Protein AF-A0A0B7AX70-F1 (afdb_monomer_lite)

Secondary structure (DSSP, 8-state):
-----------HHHHHHHHHHHHHH--S-GGG--PPPSSPEE-TTS-EE------SSSPPGGGS-------------HHHHHHHH----S-HHHHHHHHHHHHHHHHHH-GGGS-THHHHHHHHHHHHHHTT-TTT--SPPPP-TTHHHHHHHPPPPHHHHHHHHHHHHHHHHTTS---HHHHHHHHHHHHHHHHHHHHHHBPP---SSGGGSSS-SS--HHHHHHHHHTTT-HHHHHHHHHHHTTSTTHHHH-HHHHTTBSS-HHHHTTT--HHHHHHHHHHHHHHHHH-HHHHHHHHHHHHHHHHHHH--

Radius of gyration: 25.01 Å; chains: 1; bounding box: 67×53×72 Å

InterPro domains:
  IPR055392 BROMI, C-terminal Rab TBC-like domain [PF23440] (4-299)

Organism: NCBI:txid1028688

Structure (mmCIF, N/CA/C/O backbone):
data_AF-A0A0B7AX70-F1
#
_entry.id   AF-A0A0B7AX70-F1
#
loop_
_atom_site.group_PDB
_atom_site.id
_atom_site.type_symbol
_atom_site.label_atom_id
_atom_site.label_alt_id
_atom_site.label_comp_id
_atom_site.label_asym_id
_atom_site.label_entity_id
_atom_site.label_seq_id
_atom_site.pdbx_PDB_ins_code
_atom_site.Cartn_x
_atom_site.Cartn_y
_atom_site.Cartn_z
_atom_site.occupancy
_atom_site.B_iso_or_equiv
_atom_site.auth_seq_id
_atom_site.auth_comp_id
_atom_site.auth_asym_id
_atom_site.auth_atom_id
_atom_site.pdbx_PDB_model_num
ATOM 1 N N . LYS A 1 1 ? 34.504 7.627 -45.783 1.00 35.00 1 LYS A N 1
ATOM 2 C CA . LYS A 1 1 ? 35.368 6.546 -45.253 1.00 35.00 1 LYS A CA 1
ATOM 3 C C . LYS A 1 1 ? 35.178 6.568 -43.743 1.00 35.00 1 LYS A C 1
ATOM 5 O O . LYS A 1 1 ? 35.531 7.575 -43.155 1.00 35.00 1 LYS A O 1
ATOM 10 N N . ILE A 1 2 ? 34.562 5.502 -43.222 1.00 38.44 2 ILE A N 1
ATOM 11 C CA . ILE A 1 2 ? 34.231 5.209 -41.816 1.00 38.44 2 ILE A CA 1
ATOM 12 C C . ILE A 1 2 ? 33.268 6.219 -41.168 1.00 38.44 2 ILE A C 1
ATOM 14 O O . ILE A 1 2 ? 33.676 7.153 -40.491 1.00 38.44 2 ILE A O 1
ATOM 18 N N . GLU A 1 3 ? 31.970 6.001 -41.396 1.00 42.81 3 GLU A N 1
ATOM 19 C CA . GLU A 1 3 ? 30.956 6.300 -40.382 1.00 42.81 3 GLU A CA 1
ATOM 20 C C . GLU A 1 3 ? 31.252 5.360 -39.206 1.00 42.81 3 GLU A C 1
ATOM 22 O O . GLU A 1 3 ? 31.145 4.141 -39.350 1.00 42.81 3 GLU A O 1
ATOM 27 N N . GLU A 1 4 ? 31.722 5.898 -38.081 1.00 47.47 4 GLU A N 1
ATOM 28 C CA . GLU A 1 4 ? 31.824 5.143 -36.834 1.00 47.47 4 GLU A CA 1
ATOM 29 C C . GLU A 1 4 ? 30.403 4.804 -36.377 1.00 47.47 4 GLU A C 1
ATOM 31 O O . GLU A 1 4 ? 29.751 5.561 -35.662 1.00 47.47 4 GLU A O 1
ATOM 36 N N . SER A 1 5 ? 29.889 3.659 -36.828 1.00 51.16 5 SER A N 1
ATOM 37 C CA . SER A 1 5 ? 28.811 2.988 -36.119 1.00 51.16 5 SER A CA 1
ATOM 38 C C . SER A 1 5 ? 29.339 2.704 -34.718 1.00 51.16 5 SER A C 1
ATOM 40 O O . SER A 1 5 ? 30.304 1.948 -34.589 1.00 51.16 5 SER A O 1
ATOM 42 N N . GLU A 1 6 ? 28.760 3.313 -33.685 1.00 56.09 6 GLU A N 1
ATOM 43 C CA . GLU A 1 6 ? 29.070 2.978 -32.296 1.00 56.09 6 GLU A CA 1
ATOM 44 C C . GLU A 1 6 ? 28.848 1.470 -32.097 1.00 56.09 6 GLU A C 1
ATOM 46 O O . GLU A 1 6 ? 27.726 0.984 -31.949 1.00 56.09 6 GLU A O 1
ATOM 51 N N . THR A 1 7 ? 29.926 0.690 -32.169 1.00 60.84 7 THR A N 1
ATOM 52 C CA . THR A 1 7 ? 29.896 -0.748 -31.924 1.00 60.84 7 THR A CA 1
ATOM 53 C C . THR A 1 7 ? 29.807 -0.960 -30.424 1.00 60.84 7 THR A C 1
ATOM 55 O O . THR A 1 7 ? 30.809 -0.899 -29.712 1.00 60.84 7 THR A O 1
ATOM 58 N N . PHE A 1 8 ? 28.593 -1.194 -29.934 1.00 68.38 8 PHE A N 1
ATOM 59 C CA . PHE A 1 8 ? 28.360 -1.551 -28.541 1.00 68.38 8 PHE A CA 1
ATOM 60 C C . PHE A 1 8 ? 28.640 -3.039 -28.324 1.00 68.38 8 PHE A C 1
ATOM 62 O O . PHE A 1 8 ? 27.958 -3.905 -28.873 1.00 68.38 8 PHE A O 1
ATOM 69 N N . ILE A 1 9 ? 29.629 -3.345 -27.485 1.00 76.69 9 ILE A N 1
ATOM 70 C CA . ILE A 1 9 ? 29.848 -4.705 -26.988 1.00 76.69 9 ILE A CA 1
ATOM 71 C C . ILE A 1 9 ? 28.806 -4.973 -25.898 1.00 76.69 9 ILE A C 1
ATOM 73 O O . ILE A 1 9 ? 28.758 -4.262 -24.897 1.00 76.69 9 ILE A O 1
ATOM 77 N N . THR A 1 10 ? 27.976 -6.001 -26.089 1.00 80.62 10 THR A N 1
ATOM 78 C CA . THR A 1 10 ? 27.048 -6.480 -25.056 1.00 80.62 10 THR A CA 1
ATOM 79 C C . THR A 1 10 ? 27.654 -7.695 -24.369 1.00 80.62 10 THR A C 1
ATOM 81 O O . THR A 1 10 ? 27.684 -8.785 -24.934 1.00 80.62 10 THR A O 1
ATOM 84 N N . ASP A 1 11 ? 28.144 -7.503 -23.150 1.00 86.44 11 ASP A N 1
ATOM 85 C CA . ASP A 1 11 ? 28.669 -8.565 -22.293 1.00 86.44 11 ASP A CA 1
ATOM 86 C C . ASP A 1 11 ? 27.665 -8.965 -21.194 1.00 86.44 11 ASP A C 1
ATOM 88 O O . ASP A 1 11 ? 26.577 -8.396 -21.054 1.00 86.44 11 ASP A O 1
ATOM 92 N N . MET A 1 12 ? 28.038 -9.950 -20.373 1.00 86.69 12 MET A N 1
ATOM 93 C CA . MET A 1 12 ? 27.202 -10.416 -19.261 1.00 86.69 12 MET A CA 1
ATOM 94 C C . MET A 1 12 ? 26.910 -9.309 -18.233 1.00 86.69 12 MET A C 1
ATOM 96 O O . MET A 1 12 ? 25.824 -9.266 -17.656 1.00 86.69 12 MET A O 1
ATOM 100 N N . LEU A 1 13 ? 27.845 -8.374 -18.022 1.00 89.50 13 LEU A N 1
ATOM 101 C CA . LEU A 1 13 ? 27.639 -7.237 -17.120 1.00 89.50 13 LEU A CA 1
ATOM 102 C C . LEU A 1 13 ? 26.596 -6.263 -17.673 1.00 89.50 13 LEU A C 1
ATOM 104 O O . LEU A 1 13 ? 25.789 -5.729 -16.912 1.00 89.50 13 LEU A O 1
ATOM 108 N N . SER A 1 14 ? 26.570 -6.065 -18.988 1.00 88.75 14 SER A N 1
ATOM 109 C CA . SER A 1 14 ? 25.576 -5.252 -19.686 1.00 88.75 14 SER A CA 1
ATOM 110 C C . SER A 1 14 ? 24.179 -5.859 -19.551 1.00 88.75 14 SER A C 1
ATOM 112 O O . SER A 1 14 ? 23.222 -5.137 -19.255 1.00 88.75 14 SER A O 1
ATOM 114 N N . VAL A 1 15 ? 24.069 -7.187 -19.675 1.00 90.00 15 VAL A N 1
ATOM 115 C CA . VAL A 1 15 ? 22.819 -7.940 -19.468 1.00 90.00 15 VAL A CA 1
ATOM 116 C C . VAL A 1 15 ? 22.329 -7.812 -18.021 1.00 90.00 15 VAL A C 1
ATOM 118 O O . VAL A 1 15 ? 21.179 -7.433 -17.786 1.00 90.00 15 VAL A O 1
ATOM 121 N N . GLU A 1 16 ? 23.198 -8.045 -17.037 1.00 91.38 16 GLU A N 1
ATOM 122 C CA . GLU A 1 16 ? 22.842 -7.935 -15.616 1.00 91.38 16 GLU A CA 1
ATOM 123 C C . GLU A 1 16 ? 22.489 -6.500 -15.208 1.00 91.38 16 GLU A C 1
ATOM 125 O O . GLU A 1 16 ? 21.500 -6.271 -14.504 1.00 91.38 16 GLU A O 1
ATOM 130 N N . ARG A 1 17 ? 23.239 -5.505 -15.695 1.00 91.19 17 ARG A N 1
ATOM 131 C CA . ARG A 1 17 ? 22.929 -4.086 -15.484 1.00 91.19 17 ARG A CA 1
ATOM 132 C C . ARG A 1 17 ? 21.551 -3.747 -16.042 1.00 91.19 17 ARG A C 1
ATOM 134 O O . ARG A 1 17 ? 20.762 -3.112 -15.342 1.00 91.19 17 ARG A O 1
ATOM 141 N N . ASN A 1 18 ? 21.250 -4.177 -17.267 1.00 91.56 18 ASN A N 1
ATOM 142 C CA . ASN A 1 18 ? 19.936 -3.978 -17.872 1.00 91.56 18 ASN A CA 1
ATOM 143 C C . ASN A 1 18 ? 18.834 -4.610 -17.011 1.00 91.56 18 ASN A C 1
ATOM 145 O O . ASN A 1 18 ? 17.862 -3.940 -16.670 1.00 91.56 18 ASN A O 1
ATOM 149 N N . TYR A 1 19 ? 19.023 -5.855 -16.567 1.00 92.00 19 TYR A N 1
ATOM 150 C CA . TYR A 1 19 ? 18.078 -6.538 -15.685 1.00 92.00 19 TYR A CA 1
ATOM 151 C C . TYR A 1 19 ? 17.810 -5.777 -14.388 1.00 92.00 19 TYR A C 1
ATOM 153 O O . TYR A 1 19 ? 16.650 -5.560 -14.032 1.00 92.00 19 TYR A O 1
ATOM 161 N N . ILE A 1 20 ? 18.853 -5.318 -13.696 1.00 91.62 20 ILE A N 1
ATOM 162 C CA . ILE A 1 20 ? 18.709 -4.566 -12.445 1.00 91.62 20 ILE A CA 1
ATOM 163 C C . ILE A 1 20 ? 17.984 -3.237 -12.686 1.00 91.62 20 ILE A C 1
ATOM 165 O O . ILE A 1 20 ? 17.051 -2.910 -11.948 1.00 91.62 20 ILE A O 1
ATOM 169 N N . LEU A 1 21 ? 18.369 -2.478 -13.716 1.00 91.12 21 LEU A N 1
ATOM 170 C CA . LEU A 1 21 ? 17.756 -1.182 -14.023 1.00 91.12 21 LEU A CA 1
ATOM 171 C C . LEU A 1 21 ? 16.279 -1.328 -14.409 1.00 91.12 21 LEU A C 1
ATOM 173 O O . LEU A 1 21 ? 15.428 -0.616 -13.876 1.00 91.12 21 LEU A O 1
ATOM 177 N N . VAL A 1 22 ? 15.949 -2.305 -15.255 1.00 90.56 22 VAL A N 1
ATOM 178 C CA . VAL A 1 22 ? 14.560 -2.607 -15.621 1.00 90.56 22 VAL A CA 1
ATOM 179 C C . VAL A 1 22 ? 13.761 -3.045 -14.389 1.00 90.56 22 VAL A C 1
ATOM 181 O O . VAL A 1 22 ? 12.691 -2.499 -14.112 1.00 90.56 22 VAL A O 1
ATOM 184 N N . LYS A 1 23 ? 14.292 -3.984 -13.597 1.00 89.06 23 LYS A N 1
ATOM 185 C CA . LYS A 1 23 ? 13.612 -4.533 -12.414 1.00 89.06 23 LYS A CA 1
ATOM 186 C C . LYS A 1 23 ? 13.332 -3.480 -11.344 1.00 89.06 23 LYS A C 1
ATOM 188 O O . LYS A 1 23 ? 12.274 -3.527 -10.713 1.00 89.06 23 LYS A O 1
ATOM 193 N N . THR A 1 24 ? 14.275 -2.567 -11.121 1.00 87.69 24 THR A N 1
ATOM 194 C CA . THR A 1 24 ? 14.146 -1.485 -10.133 1.00 87.69 24 THR A CA 1
ATOM 195 C C . THR A 1 24 ? 13.221 -0.372 -10.612 1.00 87.69 24 THR A C 1
ATOM 197 O O . THR A 1 24 ? 12.535 0.241 -9.795 1.00 87.69 24 THR A O 1
ATOM 200 N N . PHE A 1 25 ? 13.150 -0.129 -11.923 1.00 86.88 25 PHE A N 1
ATOM 201 C CA . PHE A 1 25 ? 12.278 0.900 -12.470 1.00 86.88 25 PHE A CA 1
ATOM 202 C C . PHE A 1 25 ? 10.815 0.464 -12.596 1.00 86.88 25 PHE A C 1
ATOM 204 O O . PHE A 1 25 ? 9.923 1.262 -12.282 1.00 86.88 25 PHE A O 1
ATOM 211 N N . LEU A 1 26 ? 10.562 -0.759 -13.075 1.00 87.50 26 LEU A N 1
ATOM 212 C CA . LEU A 1 26 ? 9.211 -1.260 -13.322 1.00 87.50 26 LEU A CA 1
ATOM 213 C C . LEU A 1 26 ? 8.372 -1.309 -12.038 1.00 87.50 26 LEU A C 1
ATOM 215 O O . LEU A 1 26 ? 8.834 -1.702 -10.966 1.00 87.50 26 LEU A O 1
ATOM 219 N N . VAL A 1 27 ? 7.101 -0.940 -12.178 1.00 87.00 27 VAL A N 1
ATOM 220 C CA . VAL A 1 27 ? 6.069 -1.048 -11.135 1.00 87.00 27 VAL A CA 1
ATOM 221 C C . VAL A 1 27 ? 5.206 -2.286 -11.374 1.00 87.00 27 VAL A C 1
ATOM 223 O O . VAL A 1 27 ? 5.157 -2.780 -12.492 1.00 87.00 27 VAL A O 1
ATOM 226 N N . GLY A 1 28 ? 4.526 -2.777 -10.334 1.00 84.38 28 GLY A N 1
ATOM 227 C CA . GLY A 1 28 ? 3.577 -3.899 -10.430 1.00 84.38 28 GLY A CA 1
ATOM 228 C C . GLY A 1 28 ? 4.038 -5.194 -9.769 1.00 84.38 28 GLY A C 1
ATOM 229 O O . GLY A 1 28 ? 5.123 -5.258 -9.199 1.00 84.38 28 GLY A O 1
ATOM 230 N N . GLY A 1 29 ? 3.208 -6.226 -9.775 1.00 81.38 29 GLY A N 1
ATOM 231 C CA . GLY A 1 29 ? 3.553 -7.559 -9.273 1.00 81.38 29 GLY A CA 1
ATOM 232 C C . GLY A 1 29 ? 4.436 -8.378 -10.232 1.00 81.38 29 GLY A C 1
ATOM 233 O O . GLY A 1 29 ? 4.718 -7.939 -11.345 1.00 81.38 29 GLY A O 1
ATOM 234 N N . PRO A 1 30 ? 4.850 -9.600 -9.843 1.00 79.94 30 PRO A N 1
ATOM 235 C CA . PRO A 1 30 ? 5.598 -10.519 -10.712 1.00 79.94 30 PRO A CA 1
ATOM 236 C C . PRO A 1 30 ? 4.896 -10.838 -12.040 1.00 79.94 30 PRO A C 1
ATOM 238 O O . PRO A 1 30 ? 5.558 -11.046 -13.046 1.00 79.94 30 PRO A O 1
ATOM 241 N N . THR A 1 31 ? 3.562 -10.844 -12.051 1.00 80.62 31 THR A N 1
ATOM 242 C CA . THR A 1 31 ? 2.731 -11.080 -13.245 1.00 80.62 31 THR A CA 1
ATOM 243 C C . THR A 1 31 ? 2.420 -9.808 -14.040 1.00 80.62 31 THR A C 1
ATOM 245 O O . THR A 1 31 ? 1.775 -9.876 -15.082 1.00 80.62 31 THR A O 1
ATOM 248 N N . GLU A 1 32 ? 2.855 -8.644 -13.557 1.00 83.50 32 GLU A N 1
ATOM 249 C CA . GLU A 1 32 ? 2.590 -7.325 -14.149 1.00 83.50 32 GLU A CA 1
ATOM 250 C C . GLU A 1 32 ? 3.876 -6.667 -14.664 1.00 83.50 32 GLU A C 1
ATOM 252 O O . GLU A 1 32 ? 3.891 -5.481 -14.980 1.00 83.50 32 GLU A O 1
ATOM 257 N N . ARG A 1 33 ? 4.978 -7.419 -14.738 1.00 85.19 33 ARG A N 1
ATOM 258 C CA . ARG A 1 33 ? 6.273 -6.947 -15.231 1.00 85.19 33 ARG A CA 1
ATOM 259 C C . ARG A 1 33 ? 6.816 -7.934 -16.249 1.00 85.19 33 ARG A C 1
ATOM 261 O O . ARG A 1 33 ? 6.711 -9.140 -16.054 1.00 85.19 33 ARG A O 1
ATOM 268 N N . ILE A 1 34 ? 7.452 -7.416 -17.293 1.00 88.38 34 ILE A N 1
ATOM 269 C CA . ILE A 1 34 ? 8.248 -8.218 -18.221 1.00 88.38 34 ILE A CA 1
ATOM 270 C C . ILE A 1 34 ? 9.703 -7.859 -17.939 1.00 88.38 34 ILE A C 1
ATOM 272 O O . ILE A 1 34 ? 10.141 -6.747 -18.228 1.00 88.38 34 ILE A O 1
ATOM 276 N N . LEU A 1 35 ? 10.425 -8.767 -17.285 1.00 89.62 35 LEU A N 1
ATOM 277 C CA . LEU A 1 35 ? 11.844 -8.578 -16.999 1.00 89.62 35 LEU A CA 1
ATOM 278 C C . LEU A 1 35 ? 12.679 -9.092 -18.179 1.00 89.62 35 LEU A C 1
ATOM 280 O O . LEU A 1 35 ? 12.300 -10.101 -18.774 1.00 89.62 35 LEU A O 1
ATOM 284 N N . PRO A 1 36 ? 13.802 -8.434 -18.515 1.00 90.38 36 PRO A N 1
ATOM 285 C CA . PRO A 1 36 ? 14.718 -8.944 -19.524 1.00 90.38 36 PRO A CA 1
ATOM 286 C C . PRO A 1 36 ? 15.295 -10.291 -19.094 1.00 90.38 36 PRO A C 1
ATOM 288 O O . PRO A 1 36 ? 15.416 -10.582 -17.898 1.00 90.38 36 PRO A O 1
ATOM 291 N N . SER A 1 37 ? 15.703 -11.089 -20.077 1.00 88.25 37 SER A N 1
ATOM 292 C CA . SER A 1 37 ? 16.507 -12.275 -19.814 1.00 88.25 37 SER A CA 1
ATOM 293 C C . SER A 1 37 ? 17.830 -11.889 -19.149 1.00 88.25 37 SER A C 1
ATOM 295 O O . SER A 1 37 ? 18.386 -10.814 -19.388 1.00 88.25 37 SER A O 1
ATOM 297 N N . ARG A 1 38 ? 18.332 -12.783 -18.297 1.00 89.50 38 ARG A N 1
ATOM 298 C CA . ARG A 1 38 ? 19.656 -12.677 -17.662 1.00 89.50 38 ARG A CA 1
ATOM 299 C C . ARG A 1 38 ? 20.737 -13.403 -18.464 1.00 89.50 38 ARG A C 1
ATOM 301 O O . ARG A 1 38 ? 21.854 -13.587 -17.993 1.00 89.50 38 ARG A O 1
ATOM 308 N N . SER A 1 39 ? 20.398 -13.865 -19.660 1.00 85.38 39 SER A N 1
ATOM 309 C CA . SER A 1 39 ? 21.298 -14.570 -20.564 1.00 85.38 39 SER A CA 1
ATOM 310 C C . SER A 1 39 ? 21.049 -14.097 -21.990 1.00 85.38 39 SER A C 1
ATOM 312 O O . SER A 1 39 ? 19.969 -13.599 -22.310 1.00 85.38 39 SER A O 1
ATOM 314 N N . LEU A 1 40 ? 22.066 -14.226 -22.836 1.00 82.94 40 LEU A N 1
ATOM 315 C CA . LEU A 1 40 ? 21.937 -13.952 -24.260 1.00 82.94 40 LEU A CA 1
ATOM 316 C C . LEU A 1 40 ? 21.076 -15.054 -24.886 1.00 82.94 40 LEU A C 1
ATOM 318 O O . LEU A 1 40 ? 21.383 -16.234 -24.740 1.00 82.94 40 LEU A O 1
ATOM 322 N N . GLU A 1 41 ? 19.965 -14.665 -25.506 1.00 80.50 41 GLU A N 1
ATOM 323 C CA . GLU A 1 41 ? 19.064 -15.598 -26.182 1.00 80.50 41 GLU A CA 1
ATOM 324 C C . GLU A 1 41 ? 19.555 -15.833 -27.609 1.00 80.50 41 GLU A C 1
ATOM 326 O O . GLU A 1 41 ? 19.927 -14.886 -28.300 1.00 80.50 41 GLU A O 1
ATOM 331 N N . GLU A 1 42 ? 19.537 -17.082 -28.059 1.00 81.25 42 GLU A N 1
ATOM 332 C CA . GLU A 1 42 ? 19.740 -17.426 -29.466 1.00 81.25 42 GLU A CA 1
ATOM 333 C C . GLU A 1 42 ? 18.388 -17.421 -30.185 1.00 81.25 42 GLU A C 1
ATOM 335 O O . GLU A 1 42 ? 17.366 -17.839 -29.634 1.00 81.25 42 GLU A O 1
ATOM 340 N N . ASP A 1 43 ? 18.363 -16.918 -31.413 1.00 77.38 43 ASP A N 1
ATOM 341 C CA . ASP A 1 43 ? 17.200 -17.041 -32.279 1.00 77.38 43 ASP A CA 1
ATOM 342 C C . ASP A 1 43 ? 17.126 -18.433 -32.934 1.00 77.38 43 ASP A C 1
ATOM 344 O O . ASP A 1 43 ? 18.032 -19.259 -32.830 1.00 77.38 43 ASP A O 1
ATOM 348 N N . ASN A 1 44 ? 16.037 -18.698 -33.663 1.00 77.12 44 ASN A N 1
ATOM 349 C CA . ASN A 1 44 ? 15.829 -19.976 -34.357 1.00 77.12 44 ASN A CA 1
ATOM 350 C C . ASN A 1 44 ? 16.892 -20.274 -35.439 1.00 77.12 44 ASN A C 1
ATOM 352 O O . ASN A 1 44 ? 16.869 -21.355 -36.026 1.00 77.12 44 ASN A O 1
ATOM 356 N N . THR A 1 45 ? 17.777 -19.320 -35.741 1.00 81.56 45 THR A N 1
ATOM 357 C CA . THR A 1 45 ? 18.882 -19.453 -36.698 1.00 81.56 45 THR A CA 1
ATOM 358 C C . THR A 1 45 ? 20.241 -19.645 -36.016 1.00 81.56 45 THR A C 1
ATOM 360 O O . THR A 1 45 ? 21.247 -19.768 -36.711 1.00 81.56 45 THR A O 1
ATOM 363 N N . GLY A 1 46 ? 20.277 -19.715 -34.678 1.00 76.25 46 GLY A N 1
ATOM 364 C CA . GLY A 1 46 ? 21.498 -19.850 -33.879 1.00 76.25 46 GLY A CA 1
ATOM 365 C C . GLY A 1 46 ? 22.276 -18.541 -33.709 1.00 76.25 46 GLY A C 1
ATOM 366 O O . GLY A 1 46 ? 23.409 -18.562 -33.232 1.00 76.25 46 GLY A O 1
ATOM 367 N N . ASN A 1 47 ? 21.700 -17.399 -34.099 1.00 79.25 47 ASN A N 1
ATOM 368 C CA . ASN A 1 47 ? 22.317 -16.092 -33.900 1.00 79.25 47 ASN 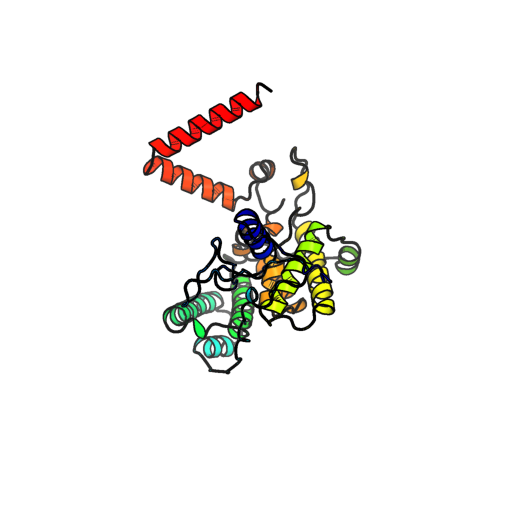A CA 1
ATOM 369 C C . ASN A 1 47 ? 21.915 -15.515 -32.544 1.00 79.25 47 ASN A C 1
ATOM 371 O O . ASN A 1 47 ? 20.756 -15.585 -32.135 1.00 79.25 47 ASN A O 1
ATOM 375 N N . VAL A 1 48 ? 22.868 -14.886 -31.855 1.00 77.12 48 VAL A N 1
ATOM 376 C CA . VAL A 1 48 ? 22.598 -14.218 -30.579 1.00 77.12 48 VAL A CA 1
ATOM 377 C C . VAL A 1 48 ? 21.728 -12.985 -30.813 1.00 77.12 48 VAL A C 1
ATOM 379 O O . VAL A 1 48 ? 22.139 -12.019 -31.458 1.00 77.12 48 VAL A O 1
ATOM 382 N N . LYS A 1 49 ? 20.534 -12.988 -30.226 1.00 79.31 49 LYS A N 1
ATOM 383 C CA . LYS A 1 49 ? 19.631 -11.847 -30.204 1.00 79.31 49 LYS A CA 1
ATOM 384 C C . LYS A 1 49 ? 20.145 -10.814 -29.205 1.00 79.31 49 LYS A C 1
ATOM 386 O O . LYS A 1 49 ? 20.147 -11.040 -27.994 1.00 79.31 49 LYS A O 1
ATOM 391 N N . SER A 1 50 ? 20.551 -9.649 -29.703 1.00 76.69 50 SER A N 1
ATOM 392 C CA . SER A 1 50 ? 20.957 -8.542 -28.836 1.00 76.69 50 SER A CA 1
ATOM 393 C C . SER A 1 50 ? 19.771 -8.058 -27.985 1.00 76.69 50 SER A C 1
ATOM 395 O O . SER A 1 50 ? 18.721 -7.722 -28.541 1.00 76.69 50 SER A O 1
ATOM 397 N N . PRO A 1 51 ? 19.902 -8.002 -26.647 1.00 81.19 51 PRO A N 1
ATOM 398 C CA . PRO A 1 51 ? 18.852 -7.467 -25.792 1.00 81.19 51 PRO A CA 1
ATOM 399 C C . PRO A 1 51 ? 18.717 -5.956 -25.996 1.00 81.19 51 PRO A C 1
ATOM 401 O O . PRO A 1 51 ? 19.714 -5.249 -26.151 1.00 81.19 51 PRO A O 1
ATOM 404 N N . ILE A 1 52 ? 17.493 -5.428 -25.916 1.00 86.50 52 ILE A N 1
ATOM 405 C CA . ILE A 1 52 ? 17.299 -3.976 -25.891 1.00 86.50 52 ILE A CA 1
ATOM 406 C C . ILE A 1 52 ? 17.728 -3.446 -24.527 1.00 86.50 52 ILE A C 1
ATOM 408 O O . ILE A 1 52 ? 17.065 -3.673 -23.512 1.00 86.50 52 ILE A O 1
ATOM 412 N N . LEU A 1 53 ? 18.852 -2.738 -24.492 1.00 87.81 53 LEU A N 1
ATOM 413 C CA . LEU A 1 53 ? 19.402 -2.194 -23.259 1.00 87.81 53 LEU A CA 1
ATOM 414 C C . LEU A 1 53 ? 18.654 -0.925 -22.834 1.00 87.81 53 LEU A C 1
ATOM 416 O O . LEU A 1 53 ? 18.377 -0.030 -23.632 1.00 87.81 53 LEU A O 1
ATOM 420 N N . PHE A 1 54 ? 18.357 -0.825 -21.542 1.00 87.50 54 PHE A N 1
ATOM 421 C CA . PHE A 1 54 ? 17.854 0.393 -20.928 1.00 87.50 54 PHE A CA 1
ATOM 422 C C . PHE A 1 54 ? 18.971 1.445 -20.842 1.00 87.50 54 PHE A C 1
ATOM 424 O O . PHE A 1 54 ? 19.881 1.334 -20.018 1.00 87.50 54 PHE A O 1
ATOM 431 N N . SER A 1 55 ? 18.889 2.474 -21.686 1.00 83.50 55 SER A N 1
ATOM 432 C CA . SER A 1 55 ? 19.859 3.577 -21.746 1.00 83.50 55 SER A CA 1
ATOM 433 C C . SER A 1 55 ? 19.302 4.906 -21.231 1.00 83.50 55 SER A C 1
ATOM 435 O O . SER A 1 55 ? 20.052 5.725 -20.701 1.00 83.50 55 SER A O 1
ATOM 437 N N . SER A 1 56 ? 17.992 5.129 -21.348 1.00 83.19 56 SER A N 1
ATOM 438 C CA . SER A 1 56 ? 17.335 6.368 -20.933 1.00 83.19 56 SER A CA 1
ATOM 439 C C . SER A 1 56 ? 15.852 6.157 -20.624 1.00 83.19 56 SER A C 1
ATOM 441 O O . SER A 1 56 ? 15.271 5.108 -20.900 1.00 83.19 56 SER A O 1
ATOM 443 N N . TYR A 1 57 ? 15.234 7.164 -20.005 1.00 78.19 57 TYR A N 1
ATOM 444 C CA . TYR A 1 57 ? 13.796 7.174 -19.754 1.00 78.19 57 TYR A CA 1
ATOM 445 C C . TYR A 1 57 ? 13.021 7.672 -20.985 1.00 78.19 57 TYR A C 1
ATOM 447 O O . TYR A 1 57 ? 13.450 8.650 -21.597 1.00 78.19 57 TYR A O 1
ATOM 455 N N . PRO A 1 58 ? 11.837 7.101 -21.291 1.00 82.31 58 PRO A N 1
ATOM 456 C CA . PRO A 1 58 ? 11.158 6.000 -20.598 1.00 82.31 58 PRO A CA 1
ATOM 457 C C . PRO A 1 58 ? 11.742 4.618 -20.936 1.00 82.31 58 PRO A C 1
ATOM 459 O O . PRO A 1 58 ? 12.369 4.430 -21.970 1.00 82.31 58 PRO A O 1
ATOM 462 N N . ILE A 1 59 ? 11.482 3.631 -20.071 1.00 84.94 59 ILE A N 1
ATOM 463 C CA . ILE A 1 59 ? 11.920 2.242 -20.281 1.00 84.94 59 ILE A CA 1
ATOM 464 C C . ILE A 1 59 ? 11.413 1.672 -21.623 1.00 84.94 59 ILE A C 1
ATOM 466 O O . ILE A 1 59 ? 10.270 1.975 -21.989 1.00 84.94 59 ILE A O 1
ATOM 470 N N . PRO A 1 60 ? 12.198 0.831 -22.333 1.00 87.75 60 PRO A N 1
ATOM 471 C CA . PRO A 1 60 ? 11.765 0.195 -23.572 1.00 87.75 60 PRO A CA 1
ATOM 472 C C . PRO A 1 60 ? 10.389 -0.463 -23.464 1.00 87.75 60 PRO A C 1
ATOM 474 O O . PRO A 1 60 ? 10.062 -1.101 -22.460 1.00 87.75 60 PRO A O 1
ATOM 477 N N . LYS A 1 61 ? 9.579 -0.311 -24.519 1.00 85.06 61 LYS A N 1
ATOM 478 C CA . LYS A 1 61 ? 8.188 -0.795 -24.564 1.00 85.06 61 LYS A CA 1
ATOM 479 C C . LYS A 1 61 ? 8.074 -2.311 -24.387 1.00 85.06 61 LYS A C 1
ATOM 481 O O . LYS A 1 61 ? 7.066 -2.777 -23.881 1.00 85.06 61 LYS A O 1
ATOM 486 N N . GLU A 1 62 ? 9.104 -3.062 -24.754 1.00 85.50 62 GLU A N 1
ATOM 487 C CA . GLU A 1 62 ? 9.165 -4.524 -24.620 1.00 85.50 62 GLU A CA 1
ATOM 488 C C . GLU A 1 62 ? 9.096 -4.990 -23.165 1.00 85.50 62 GLU A C 1
ATOM 490 O O . GLU A 1 62 ? 8.533 -6.040 -22.870 1.00 85.50 62 GLU A O 1
ATOM 495 N N . TYR A 1 63 ? 9.604 -4.171 -22.242 1.00 85.88 63 TYR A N 1
ATOM 496 C CA . TYR A 1 63 ? 9.540 -4.433 -20.806 1.00 85.88 63 TYR A CA 1
ATOM 497 C C . TYR A 1 63 ? 8.247 -3.909 -20.166 1.00 85.88 63 TYR A C 1
ATOM 499 O O . TYR A 1 63 ? 8.029 -4.083 -18.966 1.00 85.88 63 TYR A O 1
ATOM 507 N N . GLN A 1 64 ? 7.380 -3.254 -20.947 1.00 79.69 64 GLN A N 1
ATOM 508 C CA . GLN A 1 64 ? 6.100 -2.722 -20.490 1.00 79.69 64 GLN A CA 1
ATOM 509 C C . GLN A 1 64 ? 4.966 -3.668 -20.910 1.00 79.69 64 GLN A C 1
ATOM 511 O O . GLN A 1 64 ? 4.542 -3.647 -22.068 1.00 79.69 64 GLN A O 1
ATOM 516 N N . PRO A 1 65 ? 4.425 -4.491 -19.995 1.00 77.19 65 PRO A N 1
ATOM 517 C CA . PRO A 1 65 ? 3.306 -5.350 -20.338 1.00 77.19 65 PRO A CA 1
ATOM 518 C C . PRO A 1 65 ? 2.080 -4.523 -20.713 1.00 77.19 65 PRO A C 1
ATOM 520 O O . PRO A 1 65 ? 1.711 -3.555 -20.040 1.00 77.19 65 PRO A O 1
ATOM 523 N N . ASN A 1 66 ? 1.396 -4.958 -21.770 1.00 75.06 66 ASN A N 1
ATOM 524 C CA . ASN A 1 66 ? 0.087 -4.434 -22.120 1.00 75.06 66 ASN A CA 1
ATOM 525 C C . ASN A 1 66 ? -0.946 -4.931 -21.106 1.00 75.06 66 ASN A C 1
ATOM 527 O O . ASN A 1 66 ? -1.585 -5.965 -21.291 1.00 75.06 66 ASN A O 1
ATOM 531 N N . ILE A 1 67 ? -1.147 -4.164 -20.036 1.00 74.69 67 ILE A N 1
ATOM 532 C CA . ILE A 1 67 ? -2.250 -4.415 -19.113 1.00 74.69 67 ILE A CA 1
ATOM 533 C C . ILE A 1 67 ? -3.551 -4.085 -19.841 1.00 74.69 67 ILE A C 1
ATOM 535 O O . ILE A 1 67 ? -3.862 -2.921 -20.123 1.00 74.69 67 ILE A O 1
ATOM 539 N N . VAL A 1 68 ? -4.322 -5.115 -20.187 1.00 67.12 68 VAL A N 1
ATOM 540 C CA . VAL A 1 68 ? -5.653 -4.944 -20.773 1.00 67.12 68 VAL A CA 1
ATOM 541 C C . VAL A 1 68 ? -6.511 -4.172 -19.774 1.00 67.12 68 VAL A C 1
ATOM 543 O O . VAL A 1 68 ? -6.630 -4.550 -18.606 1.00 67.12 68 VAL A O 1
ATOM 546 N N . ARG A 1 69 ? -7.094 -3.053 -20.229 1.00 61.59 69 ARG A N 1
ATOM 547 C CA . ARG A 1 69 ? -8.022 -2.269 -19.408 1.00 61.59 69 ARG A CA 1
ATOM 548 C C . ARG A 1 69 ? -9.161 -3.204 -19.026 1.00 61.59 69 ARG A C 1
ATOM 550 O O . ARG A 1 69 ? -9.788 -3.785 -19.908 1.00 61.59 69 ARG A O 1
ATOM 557 N N . ARG A 1 70 ? -9.401 -3.373 -17.726 1.00 59.47 70 ARG A N 1
ATOM 558 C CA . ARG A 1 70 ? -10.445 -4.272 -17.223 1.00 59.47 70 ARG A CA 1
ATOM 559 C C . ARG A 1 70 ? -11.774 -3.850 -17.854 1.00 59.47 70 ARG A C 1
ATOM 561 O O . ARG A 1 70 ? -12.237 -2.738 -17.606 1.00 59.47 70 ARG A O 1
ATOM 568 N N . SER A 1 71 ? -12.336 -4.690 -18.725 1.00 50.53 71 SER A N 1
ATOM 569 C CA . SER A 1 71 ? -13.606 -4.371 -19.374 1.00 50.53 71 SER A CA 1
ATOM 570 C C . SER A 1 71 ? -14.694 -4.307 -18.303 1.00 50.53 71 SER A C 1
ATOM 572 O O . SER A 1 71 ? -14.829 -5.219 -17.488 1.00 50.53 71 SER A O 1
ATOM 574 N N . ALA A 1 72 ? -15.441 -3.207 -18.275 1.00 51.50 72 ALA A N 1
ATOM 575 C CA . ALA A 1 72 ? -16.574 -3.014 -17.380 1.00 51.50 72 ALA A CA 1
ATOM 576 C C . ALA A 1 72 ? -17.835 -3.652 -17.976 1.00 51.50 72 ALA A C 1
ATOM 578 O O . ALA A 1 72 ? -18.885 -3.011 -18.038 1.00 51.50 72 ALA A O 1
ATOM 579 N N . ILE A 1 73 ? -17.738 -4.893 -18.469 1.00 51.06 73 ILE A N 1
ATOM 580 C CA . ILE A 1 73 ? -18.945 -5.621 -18.852 1.00 51.06 73 ILE A CA 1
ATOM 581 C C . ILE A 1 73 ? -19.714 -5.842 -17.551 1.00 51.06 73 ILE A C 1
ATOM 583 O O . ILE A 1 73 ? -19.292 -6.606 -16.684 1.00 51.06 73 ILE A O 1
ATOM 587 N N . LYS A 1 74 ? -20.814 -5.098 -17.397 1.00 54.75 74 LYS A N 1
ATOM 588 C CA . LYS A 1 74 ? -21.784 -5.244 -16.312 1.00 54.75 74 LYS A CA 1
ATOM 589 C C . LYS A 1 74 ? -22.446 -6.617 -16.446 1.00 54.75 74 LYS A C 1
ATOM 591 O O . LYS A 1 74 ? -23.549 -6.726 -16.967 1.00 54.75 74 LYS A O 1
ATOM 596 N N . GLN A 1 75 ? -21.770 -7.668 -16.004 1.00 60.75 75 GLN A N 1
ATOM 597 C CA . GLN A 1 75 ? -22.451 -8.897 -15.634 1.00 60.75 75 GLN A CA 1
ATOM 598 C C . GLN A 1 75 ? -22.899 -8.748 -14.190 1.00 60.75 75 GLN A C 1
ATOM 600 O O . GLN A 1 75 ? -22.093 -8.556 -13.281 1.00 60.75 75 GLN A O 1
ATOM 605 N N . GLU A 1 76 ? -24.211 -8.776 -13.999 1.00 70.50 76 GLU A N 1
ATOM 606 C CA . GLU A 1 76 ? -24.807 -8.775 -12.678 1.00 70.50 76 GLU A CA 1
ATOM 607 C C . GLU A 1 76 ? -24.469 -10.108 -11.995 1.00 70.50 76 GLU A C 1
ATOM 609 O O . GLU A 1 76 ? -24.923 -11.170 -12.421 1.00 70.50 76 GLU A O 1
ATOM 614 N N . ASN A 1 77 ? -23.627 -10.060 -10.964 1.00 83.50 77 ASN A N 1
ATOM 615 C CA . ASN A 1 77 ? -23.236 -11.234 -10.186 1.00 83.50 77 ASN A CA 1
ATOM 616 C C . ASN A 1 77 ? -23.943 -11.253 -8.823 1.00 83.50 77 ASN A C 1
ATOM 618 O O . ASN A 1 77 ? -24.513 -10.248 -8.383 1.00 83.50 77 ASN A O 1
ATOM 622 N N . ASP A 1 78 ? -23.899 -12.403 -8.150 1.00 87.69 78 ASP A N 1
ATOM 623 C CA . ASP A 1 78 ? -24.553 -12.617 -6.851 1.00 87.69 78 ASP A CA 1
ATOM 624 C C . ASP A 1 78 ? -24.137 -11.563 -5.815 1.00 87.69 78 ASP A C 1
ATOM 626 O O . ASP A 1 78 ? -24.965 -11.090 -5.037 1.00 87.69 78 ASP A O 1
ATOM 630 N N . MET A 1 79 ? -22.875 -11.128 -5.857 1.00 90.44 79 MET A N 1
ATOM 631 C CA . MET A 1 79 ? -22.357 -10.086 -4.974 1.00 90.44 79 MET A CA 1
ATOM 632 C C . MET A 1 79 ? -22.991 -8.723 -5.242 1.00 90.44 79 MET A C 1
ATOM 634 O O . MET A 1 79 ? -23.399 -8.036 -4.314 1.00 90.44 79 MET A O 1
ATOM 638 N N . THR A 1 80 ? -23.112 -8.333 -6.508 1.00 89.75 80 THR A N 1
ATOM 639 C CA . THR A 1 80 ? -23.740 -7.067 -6.903 1.00 89.75 80 THR A CA 1
ATOM 640 C C . THR A 1 80 ? -25.204 -7.048 -6.467 1.00 89.75 80 THR A C 1
ATOM 642 O O . THR A 1 80 ? -25.665 -6.063 -5.895 1.00 89.75 80 THR A O 1
ATOM 645 N N . LYS A 1 81 ? -25.921 -8.166 -6.650 1.00 91.06 81 LYS A N 1
ATOM 646 C CA . LYS A 1 81 ? -27.305 -8.325 -6.174 1.00 91.06 81 LYS A CA 1
ATOM 647 C C . LYS A 1 81 ? -27.398 -8.200 -4.655 1.00 91.06 81 LYS A C 1
ATOM 649 O O . LYS A 1 81 ? -28.251 -7.471 -4.155 1.00 91.06 81 LYS A O 1
ATOM 654 N N . PHE A 1 82 ? -26.499 -8.863 -3.926 1.00 92.06 82 PHE A N 1
ATOM 655 C CA . PHE A 1 82 ? -26.440 -8.798 -2.467 1.00 92.06 82 PHE A CA 1
ATOM 656 C C . PHE A 1 82 ? -26.180 -7.371 -1.954 1.00 92.06 82 PHE A C 1
ATOM 658 O O . PHE A 1 82 ? -26.906 -6.891 -1.083 1.00 92.06 82 PHE A O 1
ATOM 665 N N . LEU A 1 83 ? -25.191 -6.673 -2.522 1.00 91.38 83 LEU A N 1
ATOM 666 C CA . LEU A 1 83 ? -24.832 -5.303 -2.138 1.00 91.38 83 LEU A CA 1
ATOM 667 C C . LEU A 1 83 ? -25.952 -4.298 -2.446 1.00 91.38 83 LEU A C 1
ATOM 669 O O . LEU A 1 83 ? -26.181 -3.377 -1.663 1.00 91.38 83 LEU A O 1
ATOM 673 N N . ASN A 1 84 ? -26.676 -4.485 -3.553 1.00 89.62 84 ASN A N 1
ATOM 674 C CA . ASN A 1 84 ? -27.807 -3.629 -3.927 1.00 89.62 84 ASN A CA 1
ATOM 675 C C . ASN A 1 84 ? -29.062 -3.888 -3.078 1.00 89.62 84 ASN A C 1
ATOM 677 O O . ASN A 1 84 ? -29.879 -2.988 -2.898 1.00 89.62 84 ASN A O 1
ATOM 681 N N . ALA A 1 85 ? -29.231 -5.105 -2.552 1.00 87.44 85 ALA A N 1
ATOM 682 C CA . ALA A 1 85 ? -30.361 -5.463 -1.696 1.00 87.44 85 ALA A CA 1
ATOM 683 C C . ALA A 1 85 ? -30.244 -4.898 -0.268 1.00 87.44 85 ALA A C 1
ATOM 685 O O . ALA A 1 85 ? -31.216 -4.930 0.490 1.00 87.44 85 ALA A O 1
ATOM 686 N N . HIS A 1 86 ? -29.072 -4.392 0.123 1.00 81.81 86 HIS A N 1
ATOM 687 C CA . HIS A 1 86 ? -28.853 -3.853 1.458 1.00 81.81 86 HIS A CA 1
ATOM 688 C C . HIS A 1 86 ? -29.628 -2.543 1.669 1.00 81.81 86 HIS A C 1
ATOM 690 O O . HIS A 1 86 ? -29.374 -1.538 1.009 1.00 81.81 86 HIS A O 1
ATOM 696 N N . ARG A 1 87 ? -30.557 -2.541 2.635 1.00 70.06 87 ARG A N 1
ATOM 697 C CA . ARG A 1 87 ? -31.373 -1.368 3.002 1.00 70.06 87 ARG A CA 1
ATOM 698 C C . ARG A 1 87 ? -31.008 -0.744 4.356 1.00 70.06 87 ARG A C 1
ATOM 700 O O . ARG A 1 87 ? -31.853 -0.117 4.980 1.00 70.06 87 ARG A O 1
ATOM 707 N N . GLY A 1 88 ? -29.761 -0.899 4.813 1.00 65.50 88 GLY A N 1
ATOM 708 C CA . GLY A 1 88 ? -29.280 -0.238 6.036 1.00 65.50 88 GLY A CA 1
ATOM 709 C C . GLY A 1 88 ? -29.933 -0.734 7.335 1.00 65.50 88 GLY A C 1
ATOM 710 O O . GLY A 1 88 ? -30.057 0.028 8.290 1.00 65.50 88 GLY A O 1
ATOM 711 N N . ASP A 1 89 ? -30.372 -1.995 7.369 1.00 62.78 89 ASP A N 1
ATOM 712 C CA . ASP A 1 89 ? -31.043 -2.591 8.529 1.00 62.78 89 ASP A CA 1
ATOM 713 C C . ASP A 1 89 ? -30.139 -2.712 9.769 1.00 62.78 89 ASP A C 1
ATOM 715 O O . ASP A 1 89 ? -28.944 -2.982 9.668 1.00 62.78 89 ASP A O 1
ATOM 719 N N . LYS A 1 90 ? -30.757 -2.671 10.962 1.00 64.75 90 LYS A N 1
ATOM 720 C CA . LYS A 1 90 ? -30.128 -2.814 12.300 1.00 64.75 90 LYS A CA 1
ATOM 721 C C . LYS A 1 90 ? -29.422 -4.163 12.563 1.00 64.75 90 LYS A C 1
ATOM 723 O O . LYS A 1 90 ? -28.985 -4.423 13.680 1.00 64.75 90 LYS A O 1
ATOM 728 N N . LYS A 1 91 ? -29.348 -5.061 11.576 1.00 85.00 91 LYS A N 1
ATOM 729 C CA . LYS A 1 91 ? -28.777 -6.416 11.690 1.00 85.00 91 LYS A CA 1
ATOM 730 C C . LYS A 1 91 ? -27.385 -6.498 11.050 1.00 85.00 91 LYS A C 1
ATOM 732 O O . LYS A 1 91 ? -27.094 -7.443 10.318 1.00 85.00 91 LYS A O 1
ATOM 737 N N . SER A 1 92 ? -26.518 -5.530 11.336 1.00 90.12 92 SER A N 1
ATOM 738 C CA . SER A 1 92 ? -25.196 -5.370 10.706 1.00 90.12 92 SER A CA 1
ATOM 739 C C . SER A 1 92 ? -24.311 -6.605 10.883 1.00 90.12 92 SER A C 1
ATOM 741 O O . SER A 1 92 ? -23.652 -7.022 9.938 1.00 90.12 92 SER A O 1
ATOM 743 N N . LYS A 1 93 ? -24.368 -7.269 12.049 1.00 92.00 93 LYS A N 1
ATOM 744 C CA . LYS A 1 93 ? -23.640 -8.526 12.300 1.00 92.00 93 LYS A CA 1
ATOM 745 C C . LYS A 1 93 ? -24.053 -9.652 11.345 1.00 92.00 93 LYS A C 1
ATOM 747 O O . LYS A 1 93 ? -23.208 -10.203 10.648 1.00 92.00 93 LYS A O 1
ATOM 752 N N . LEU A 1 94 ? -25.356 -9.923 11.244 1.00 93.06 94 LEU A N 1
ATOM 753 C CA . LEU A 1 94 ? -25.897 -10.933 10.324 1.00 93.06 94 LEU A CA 1
ATOM 754 C C . LEU A 1 94 ? -25.628 -10.572 8.859 1.00 93.06 94 LEU A C 1
ATOM 756 O O . LEU A 1 94 ? -25.434 -11.454 8.027 1.00 93.06 94 LEU A O 1
ATOM 760 N N . TRP A 1 95 ? -25.636 -9.279 8.524 1.00 94.06 95 TRP A N 1
ATOM 761 C CA . TRP A 1 95 ? -25.289 -8.828 7.181 1.00 94.06 95 TRP A CA 1
ATOM 762 C C . TRP A 1 95 ? -23.813 -9.092 6.863 1.00 94.06 95 TRP A C 1
ATOM 764 O O . TRP A 1 95 ? -23.520 -9.624 5.797 1.00 94.06 95 TRP A O 1
ATOM 774 N N . VAL A 1 96 ? -22.897 -8.787 7.790 1.00 93.75 96 VAL A N 1
ATOM 775 C CA . VAL A 1 96 ? -21.452 -9.031 7.637 1.00 93.75 96 VAL A CA 1
ATOM 776 C C . VAL A 1 96 ? -21.160 -10.521 7.457 1.00 93.75 96 VAL A C 1
ATOM 778 O O . VAL A 1 96 ? -20.386 -10.878 6.573 1.00 93.75 96 VAL A O 1
ATOM 781 N N . GLU A 1 97 ? -21.797 -11.389 8.244 1.00 94.50 97 GLU A N 1
ATOM 782 C CA . GLU A 1 97 ? -21.664 -12.848 8.118 1.00 94.50 97 GLU A CA 1
ATOM 783 C C . GLU A 1 97 ? -22.114 -13.328 6.730 1.00 94.50 97 GLU A C 1
ATOM 785 O O . GLU A 1 97 ? -21.327 -13.928 6.000 1.00 94.50 97 GLU A O 1
ATOM 790 N N . LYS A 1 98 ? -23.316 -12.937 6.286 1.00 94.50 98 LYS A N 1
ATOM 791 C CA . LYS A 1 98 ? -23.810 -13.274 4.938 1.00 94.50 98 LYS A CA 1
ATOM 792 C C . LYS A 1 98 ? -22.927 -12.714 3.823 1.00 94.50 98 LYS A C 1
ATOM 794 O O . LYS A 1 98 ? -22.723 -13.372 2.807 1.00 94.50 98 LYS A O 1
ATOM 799 N N . CYS A 1 99 ? -22.406 -11.501 3.998 1.00 94.25 99 CYS A N 1
ATOM 800 C CA . CYS A 1 99 ? -21.504 -10.867 3.042 1.00 94.25 99 CYS A CA 1
ATOM 801 C C . CYS A 1 99 ? -20.218 -11.690 2.869 1.00 94.25 99 CYS A C 1
ATOM 803 O O . CYS A 1 99 ? -19.779 -11.914 1.740 1.00 94.25 99 CYS A O 1
ATOM 805 N N . ARG A 1 100 ? -19.652 -12.198 3.976 1.00 94.69 100 ARG A N 1
ATOM 806 C CA . ARG A 1 100 ? -18.482 -13.090 3.960 1.00 94.69 100 ARG A CA 1
ATOM 807 C C . ARG A 1 100 ? -18.783 -14.388 3.210 1.00 94.69 100 ARG A C 1
ATOM 809 O O . ARG A 1 100 ? -17.977 -14.768 2.366 1.00 94.69 100 ARG A O 1
ATOM 816 N N . ASP A 1 101 ? -19.939 -15.007 3.443 1.00 95.12 101 ASP A N 1
ATOM 817 C CA . ASP A 1 101 ? -20.330 -16.251 2.763 1.00 95.12 101 ASP A CA 1
ATOM 818 C C . ASP A 1 101 ? -20.478 -16.064 1.246 1.00 95.12 101 ASP A C 1
ATOM 820 O O . ASP A 1 101 ? -19.960 -16.858 0.454 1.00 95.12 101 ASP A O 1
ATOM 824 N N . VAL A 1 102 ? -21.148 -14.985 0.821 1.00 93.69 102 VAL A N 1
ATOM 825 C CA . VAL A 1 102 ? -21.323 -14.657 -0.604 1.00 93.69 102 VAL A CA 1
ATOM 826 C C . VAL A 1 102 ? -19.976 -14.355 -1.258 1.00 93.69 102 VAL A C 1
ATOM 828 O O . VAL A 1 102 ? -19.687 -14.878 -2.338 1.00 93.69 102 VAL A O 1
ATOM 831 N N . LEU A 1 103 ? -19.129 -13.557 -0.600 1.00 93.44 103 LEU A N 1
ATOM 832 C CA . LEU A 1 103 ? -17.790 -13.245 -1.090 1.00 93.44 103 LEU A CA 1
ATOM 833 C C . LEU A 1 103 ? -16.935 -14.509 -1.212 1.00 93.44 103 LEU A C 1
ATOM 835 O O . LEU A 1 103 ? -16.306 -14.707 -2.248 1.00 93.44 103 LEU A O 1
ATOM 839 N N . TYR A 1 104 ? -16.931 -15.369 -0.193 1.00 93.88 104 TYR A N 1
ATOM 840 C CA . TYR A 1 104 ? -16.190 -16.628 -0.203 1.00 93.88 104 TYR A CA 1
ATOM 841 C C . TYR A 1 104 ? -16.621 -17.503 -1.383 1.00 93.88 104 TYR A C 1
ATOM 843 O O . TYR A 1 104 ? -15.796 -17.855 -2.225 1.00 93.88 104 TYR A O 1
ATOM 851 N N . LYS A 1 105 ? -17.929 -17.752 -1.526 1.00 93.56 105 LYS A N 1
ATOM 852 C CA . LYS A 1 105 ? -18.481 -18.540 -2.636 1.00 93.56 105 LYS A CA 1
ATOM 853 C C . LYS A 1 105 ? -18.086 -17.968 -3.999 1.00 93.56 105 LYS A C 1
ATOM 855 O O . LYS A 1 105 ? -17.731 -18.719 -4.910 1.00 93.56 105 LYS A O 1
ATOM 860 N N . MET A 1 106 ? -18.139 -16.647 -4.154 1.00 91.19 106 MET A N 1
ATOM 861 C CA . MET A 1 106 ? -17.775 -15.982 -5.403 1.00 91.19 106 MET A CA 1
ATOM 862 C C . MET A 1 106 ? -16.274 -16.088 -5.692 1.00 91.19 106 MET A C 1
ATOM 864 O O . MET A 1 106 ? -15.901 -16.405 -6.816 1.00 91.19 106 MET A O 1
ATOM 868 N N . MET A 1 107 ? -15.411 -15.893 -4.693 1.00 90.06 107 MET A N 1
ATOM 869 C CA . MET A 1 107 ? -13.959 -16.024 -4.854 1.00 90.06 107 MET A CA 1
ATOM 870 C C . MET A 1 107 ? -13.534 -17.459 -5.186 1.00 90.06 107 MET A C 1
ATOM 872 O O . MET A 1 107 ? -12.562 -17.645 -5.912 1.00 90.06 107 MET A O 1
ATOM 876 N N . THR A 1 108 ? -14.270 -18.466 -4.712 1.00 92.25 108 THR A N 1
ATOM 877 C CA . THR A 1 108 ? -14.005 -19.873 -5.045 1.00 92.25 108 THR A CA 1
ATOM 878 C C . THR A 1 108 ? -14.514 -20.258 -6.434 1.00 92.25 108 THR A C 1
ATOM 880 O O . THR A 1 108 ? -13.855 -21.017 -7.135 1.00 92.25 108 THR A O 1
ATOM 883 N N . THR A 1 109 ? -15.687 -19.766 -6.846 1.00 90.62 109 THR A N 1
ATOM 884 C CA . THR A 1 109 ? -16.337 -20.221 -8.091 1.00 90.62 109 THR A CA 1
ATOM 885 C C . THR A 1 109 ? -16.031 -19.347 -9.304 1.00 90.62 109 THR A C 1
ATOM 887 O O . THR A 1 109 ? -15.889 -19.870 -10.406 1.00 90.62 109 THR A O 1
ATOM 890 N N . LYS A 1 110 ? -15.969 -18.022 -9.124 1.00 87.31 110 LYS A N 1
ATOM 891 C CA . LYS A 1 110 ? -15.830 -17.015 -10.189 1.00 87.31 110 LYS A CA 1
ATOM 892 C C . LYS A 1 110 ? -15.013 -15.802 -9.699 1.00 87.31 110 LYS A C 1
ATOM 894 O O . LYS A 1 110 ? -15.535 -14.681 -9.649 1.00 87.31 110 LYS A O 1
ATOM 899 N N . PRO A 1 111 ? -13.734 -15.990 -9.310 1.00 83.00 111 PRO A N 1
ATOM 900 C CA . PRO A 1 111 ? -12.894 -14.914 -8.762 1.00 83.00 111 PRO A CA 1
ATOM 901 C C . PRO A 1 111 ? -12.692 -13.754 -9.743 1.00 83.00 111 PRO A C 1
ATOM 903 O O . PRO A 1 111 ? -12.400 -12.622 -9.359 1.00 83.00 111 PRO A O 1
ATOM 906 N N . ASP A 1 112 ? -12.858 -14.017 -11.035 1.00 81.44 112 ASP A N 1
ATOM 907 C CA . ASP A 1 112 ? -12.736 -13.042 -12.098 1.00 81.44 112 ASP A CA 1
ATOM 908 C C . ASP A 1 112 ? -13.871 -12.006 -12.124 1.00 81.44 112 ASP A C 1
ATOM 910 O O . ASP A 1 112 ? -13.670 -10.935 -12.705 1.00 81.44 112 ASP A O 1
ATOM 914 N N . GLN A 1 113 ? -15.000 -12.281 -11.462 1.00 82.25 113 GLN A N 1
ATOM 915 C CA . GLN A 1 113 ? -16.169 -11.398 -11.392 1.00 82.25 113 GLN A CA 1
ATOM 916 C C . GLN A 1 113 ? -16.130 -10.420 -10.204 1.00 82.25 113 GLN A C 1
ATOM 918 O O . GLN A 1 113 ? -16.839 -9.411 -10.205 1.00 82.25 113 GLN A O 1
ATOM 923 N N . THR A 1 114 ? -15.267 -10.655 -9.214 1.00 81.38 114 THR A N 1
ATOM 924 C CA . THR A 1 114 ? -15.093 -9.795 -8.031 1.00 81.38 114 THR A CA 1
ATOM 925 C C . THR A 1 114 ? -14.113 -8.657 -8.313 1.00 81.38 114 THR A C 1
ATOM 927 O O . THR A 1 114 ? -12.989 -8.639 -7.811 1.00 81.38 114 THR A O 1
ATOM 930 N N . LYS A 1 115 ? -14.480 -7.712 -9.183 1.00 80.12 115 LYS A N 1
ATOM 931 C CA . LYS A 1 115 ? -13.554 -6.658 -9.638 1.00 80.12 115 LYS A CA 1
ATOM 932 C C . LYS A 1 115 ? -14.208 -5.279 -9.705 1.00 80.12 115 LYS A C 1
ATOM 934 O O . LYS A 1 115 ? -15.426 -5.142 -9.804 1.00 80.12 115 LYS A O 1
ATOM 939 N N . GLY A 1 116 ? -13.368 -4.242 -9.692 1.00 82.56 116 GLY A N 1
ATOM 940 C CA . GLY A 1 116 ? -13.769 -2.852 -9.926 1.00 82.56 116 GLY A CA 1
ATOM 941 C C . GLY A 1 116 ? -14.828 -2.361 -8.937 1.00 82.56 116 GLY A C 1
ATOM 942 O O . GLY A 1 116 ? -14.685 -2.541 -7.732 1.00 82.56 116 GLY A O 1
ATOM 943 N N . ASN A 1 117 ? -15.915 -1.780 -9.452 1.00 83.62 117 ASN A N 1
ATOM 944 C CA . ASN A 1 117 ? -16.954 -1.141 -8.635 1.00 83.62 117 ASN A CA 1
ATOM 945 C C . ASN A 1 117 ? -17.583 -2.061 -7.577 1.00 83.62 117 ASN A C 1
ATOM 947 O O . ASN A 1 117 ? -17.945 -1.568 -6.511 1.00 83.62 117 ASN A O 1
ATOM 951 N N . VAL A 1 118 ? -17.674 -3.371 -7.838 1.00 87.94 118 VAL A N 1
ATOM 952 C CA . VAL A 1 118 ? -18.181 -4.349 -6.859 1.00 87.94 118 VAL A CA 1
ATOM 953 C C . VAL A 1 118 ? -17.296 -4.364 -5.611 1.00 87.94 118 VAL A C 1
ATOM 955 O O . VAL A 1 118 ? -17.811 -4.342 -4.499 1.00 87.94 118 VAL A O 1
ATOM 958 N N . LEU A 1 119 ? -15.968 -4.324 -5.781 1.00 88.50 119 LEU A N 1
ATOM 959 C CA . LEU A 1 119 ? -15.022 -4.251 -4.664 1.00 88.50 119 LEU A CA 1
ATOM 960 C C . LEU A 1 119 ? -15.136 -2.926 -3.906 1.00 88.50 119 LEU A C 1
ATOM 962 O O . LEU A 1 119 ? -15.068 -2.927 -2.682 1.00 88.50 119 LEU A O 1
ATOM 966 N N . HIS A 1 120 ? -15.339 -1.806 -4.608 1.00 90.12 120 HIS A N 1
ATOM 967 C CA . HIS A 1 120 ? -15.469 -0.498 -3.952 1.00 90.12 120 HIS A CA 1
ATOM 968 C C . HIS A 1 120 ? -16.710 -0.471 -3.054 1.00 90.12 120 HIS A C 1
ATOM 970 O O . HIS A 1 120 ? -16.621 -0.107 -1.884 1.00 90.12 120 HIS A O 1
ATOM 976 N N . GLN A 1 121 ? -17.853 -0.908 -3.595 1.00 90.69 121 GLN A N 1
ATOM 977 C CA . GLN A 1 121 ? -19.113 -0.987 -2.855 1.00 90.69 121 GLN A CA 1
ATOM 978 C C . GLN A 1 121 ? -19.025 -1.979 -1.695 1.00 90.69 121 GLN A C 1
ATOM 980 O O . GLN A 1 121 ? -19.478 -1.668 -0.596 1.00 90.69 121 GLN A O 1
ATOM 985 N N . LEU A 1 122 ? -18.404 -3.141 -1.920 1.00 92.75 122 LEU A N 1
ATOM 986 C CA . LEU A 1 122 ? -18.139 -4.120 -0.872 1.00 92.75 122 LEU A CA 1
ATOM 987 C C . LEU A 1 122 ? -17.352 -3.494 0.280 1.00 92.75 122 LEU A C 1
ATOM 989 O O . LEU A 1 122 ? -17.797 -3.579 1.418 1.00 92.75 122 LEU A O 1
ATOM 993 N N . LEU A 1 123 ? -16.217 -2.846 0.005 1.00 93.44 123 LEU A N 1
ATOM 994 C CA . LEU A 1 123 ? -15.376 -2.247 1.043 1.00 93.44 123 LEU A CA 1
ATOM 995 C C . LEU A 1 123 ? -16.113 -1.149 1.821 1.00 93.44 123 LEU A C 1
ATOM 997 O O . LEU A 1 123 ? -16.070 -1.137 3.051 1.00 93.44 123 LEU A O 1
ATOM 1001 N N . GLU A 1 124 ? -16.828 -0.259 1.129 1.00 92.81 124 GLU A N 1
ATOM 1002 C CA . GLU A 1 124 ? -17.592 0.820 1.768 1.00 92.81 124 GLU A CA 1
ATOM 1003 C C . GLU A 1 124 ? -18.724 0.294 2.657 1.00 92.81 124 GLU A C 1
ATOM 1005 O O . GLU A 1 124 ? -18.883 0.758 3.793 1.00 92.81 124 GLU A O 1
ATOM 1010 N N . GLN A 1 125 ? -19.507 -0.673 2.166 1.00 93.06 125 GLN A N 1
ATOM 1011 C CA . GLN A 1 125 ? -20.611 -1.258 2.929 1.00 93.06 125 GLN A CA 1
ATOM 1012 C C . GLN A 1 125 ? -20.104 -2.145 4.068 1.00 93.06 125 GLN A C 1
ATOM 1014 O O . GLN A 1 125 ? -20.656 -2.082 5.165 1.00 93.06 125 GLN A O 1
ATOM 1019 N N . MET A 1 126 ? -19.040 -2.925 3.847 1.00 93.75 126 MET A N 1
ATOM 1020 C CA . MET A 1 126 ? -18.433 -3.784 4.865 1.00 93.75 126 MET A CA 1
ATOM 1021 C C . MET A 1 126 ? -17.932 -2.966 6.045 1.00 93.75 126 MET A C 1
ATOM 1023 O O . MET A 1 126 ? -18.343 -3.218 7.175 1.00 93.75 126 MET A O 1
ATOM 1027 N N . VAL A 1 127 ? -17.121 -1.938 5.784 1.00 94.69 127 VAL A N 1
ATOM 1028 C CA . VAL A 1 127 ? -16.616 -1.063 6.847 1.00 94.69 127 VAL A CA 1
ATOM 1029 C C . VAL A 1 127 ? -17.766 -0.344 7.547 1.00 94.69 127 VAL A C 1
ATOM 1031 O O . VAL A 1 127 ? -17.806 -0.320 8.772 1.00 94.69 127 VAL A O 1
ATOM 1034 N N . SER A 1 128 ? -18.750 0.170 6.801 1.00 92.94 128 SER A N 1
ATOM 1035 C CA . SER A 1 128 ? -19.900 0.858 7.405 1.00 92.94 128 SER A CA 1
ATOM 1036 C C . SER A 1 128 ? -20.730 -0.055 8.317 1.00 92.94 128 SER A C 1
ATOM 1038 O O . SER A 1 128 ? -21.154 0.389 9.381 1.00 92.94 128 SER A O 1
ATOM 1040 N N . ASN A 1 129 ? -20.935 -1.323 7.943 1.00 93.31 129 ASN A N 1
ATOM 1041 C CA . ASN A 1 129 ? -21.647 -2.296 8.776 1.00 93.31 129 ASN A CA 1
ATOM 1042 C C . ASN A 1 129 ? -20.805 -2.754 9.976 1.00 93.31 129 ASN A C 1
ATOM 1044 O O . ASN A 1 129 ? -21.342 -2.883 11.074 1.00 93.31 129 ASN A O 1
ATOM 1048 N N . GLN A 1 130 ? -19.494 -2.958 9.809 1.00 93.81 130 GLN A N 1
ATOM 1049 C CA . GLN A 1 130 ? -18.605 -3.316 10.920 1.00 93.81 130 GLN A CA 1
ATOM 1050 C C . GLN A 1 130 ? -18.497 -2.197 11.961 1.00 93.81 130 GLN A C 1
ATOM 1052 O O . GLN A 1 130 ? -18.439 -2.492 13.150 1.00 93.81 130 GLN A O 1
ATOM 1057 N N . CYS A 1 131 ? -18.563 -0.924 11.554 1.00 93.12 131 CYS A N 1
ATOM 1058 C CA . CYS A 1 131 ? -18.588 0.205 12.491 1.00 93.12 131 CYS A CA 1
ATOM 1059 C C . CYS A 1 131 ? -19.803 0.187 13.438 1.00 93.12 131 CYS A C 1
ATOM 1061 O O . CYS A 1 131 ? -19.768 0.831 14.480 1.00 93.12 131 CYS A O 1
ATOM 1063 N N . GLN A 1 132 ? -20.876 -0.531 13.088 1.00 92.19 132 GLN A N 1
ATOM 1064 C CA . GLN A 1 132 ? -22.076 -0.668 13.921 1.00 92.19 132 GLN A CA 1
ATOM 1065 C C . GLN A 1 132 ? -21.983 -1.846 14.909 1.00 92.19 132 GLN A C 1
ATOM 1067 O O . GLN A 1 132 ? -22.873 -2.028 15.738 1.00 92.19 132 GLN A O 1
ATOM 1072 N N . ILE A 1 133 ? -20.921 -2.655 14.833 1.00 92.38 133 ILE A N 1
ATOM 1073 C CA . ILE A 1 133 ? -20.689 -3.820 15.692 1.00 92.38 133 ILE A CA 1
ATOM 1074 C C . ILE A 1 133 ? -19.662 -3.429 16.758 1.00 92.38 133 ILE A C 1
ATOM 1076 O O . ILE A 1 133 ? -18.503 -3.186 16.435 1.00 92.38 133 ILE A O 1
ATOM 1080 N N . GLN A 1 134 ? -20.066 -3.403 18.031 1.00 89.62 134 GLN A N 1
ATOM 1081 C CA . GLN A 1 134 ? -19.207 -2.950 19.139 1.00 89.62 134 GLN A CA 1
ATOM 1082 C C . GLN A 1 134 ? -17.889 -3.739 19.254 1.00 89.62 134 GLN A C 1
ATOM 1084 O O . GLN A 1 134 ? -16.838 -3.143 19.467 1.00 89.62 134 GLN A O 1
ATOM 1089 N N . ASP A 1 135 ? -17.923 -5.058 19.039 1.00 90.88 135 ASP A N 1
ATOM 1090 C CA . ASP A 1 135 ? -16.727 -5.914 19.121 1.00 90.88 135 ASP A CA 1
ATOM 1091 C C . ASP A 1 135 ? -15.691 -5.624 18.022 1.00 90.88 135 ASP A C 1
ATOM 1093 O O . ASP A 1 135 ? -14.493 -5.883 18.198 1.00 90.88 135 ASP A O 1
ATOM 1097 N N . GLU A 1 136 ? -16.153 -5.098 16.886 1.00 92.12 136 GLU A N 1
ATOM 1098 C CA . GLU A 1 136 ? -15.328 -4.749 15.730 1.00 92.12 136 GLU A CA 1
ATOM 1099 C C . GLU A 1 136 ? -14.852 -3.293 15.832 1.00 92.12 136 GLU A C 1
ATOM 1101 O O . GLU A 1 136 ? -13.670 -3.017 15.628 1.00 92.12 136 GLU A O 1
ATOM 1106 N N . ALA A 1 137 ? -15.740 -2.364 16.191 1.00 92.62 137 ALA A N 1
ATOM 1107 C CA . ALA A 1 137 ? -15.493 -0.925 16.280 1.00 92.62 137 ALA A CA 1
ATOM 1108 C C . ALA A 1 137 ? -14.935 -0.505 17.652 1.00 92.62 137 ALA A C 1
ATOM 1110 O O . ALA A 1 137 ? -15.565 0.233 18.408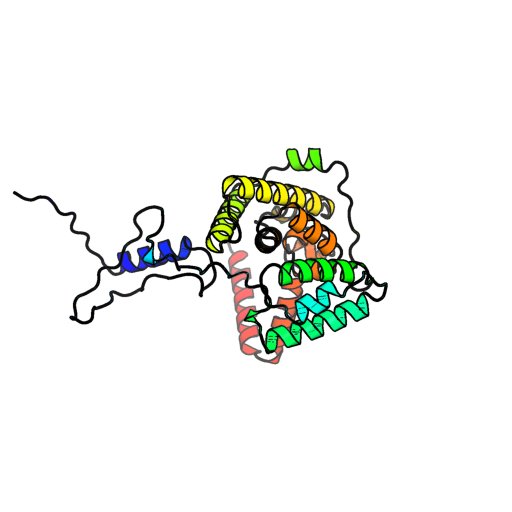 1.00 92.62 137 ALA A O 1
ATOM 1111 N N . ILE A 1 138 ? -13.745 -1.004 17.987 1.00 90.12 138 ILE A N 1
ATOM 1112 C CA . ILE A 1 138 ? -13.151 -0.826 19.320 1.00 90.12 138 ILE A CA 1
ATOM 1113 C C . ILE A 1 138 ? -12.447 0.522 19.522 1.00 90.12 138 ILE A C 1
ATOM 1115 O O . ILE A 1 138 ? -12.145 0.889 20.657 1.00 90.12 138 ILE A O 1
ATOM 1119 N N . PHE A 1 139 ? -12.113 1.235 18.443 1.00 88.19 139 PHE A N 1
ATOM 1120 C CA . PHE A 1 139 ? -11.387 2.499 18.525 1.00 88.19 139 PHE A CA 1
ATOM 1121 C C . PHE A 1 139 ? -12.342 3.686 18.373 1.00 88.19 139 PHE A C 1
ATOM 1123 O O . PHE A 1 139 ? -13.199 3.670 17.487 1.00 88.19 139 PHE A O 1
ATOM 1130 N N . PRO A 1 140 ? -12.179 4.748 19.181 1.00 86.19 140 PRO A N 1
ATOM 1131 C CA . PRO A 1 140 ? -12.990 5.946 19.036 1.00 86.19 140 PRO A CA 1
ATOM 1132 C C . PRO A 1 140 ? -12.665 6.662 17.721 1.00 86.19 140 PRO A C 1
ATOM 1134 O O . PRO A 1 140 ? -11.504 6.758 17.314 1.00 86.19 140 PRO A O 1
ATOM 1137 N N . LEU A 1 141 ? -13.700 7.198 17.078 1.00 85.25 141 LEU A N 1
ATOM 1138 C CA . LEU A 1 141 ? -13.536 8.119 15.961 1.00 85.25 141 LEU A CA 1
ATOM 1139 C C . LEU A 1 141 ? -13.154 9.499 16.498 1.00 85.25 141 LEU A C 1
ATOM 1141 O O . LEU A 1 141 ? -13.838 10.055 17.355 1.00 85.25 141 LEU A O 1
ATOM 1145 N N . PHE A 1 142 ? -12.065 10.054 15.974 1.00 77.69 142 PHE A N 1
ATOM 1146 C CA . PHE A 1 142 ? -11.608 11.399 16.309 1.00 77.69 142 PHE A CA 1
ATOM 1147 C C . PHE A 1 142 ? -12.134 12.386 15.274 1.00 77.69 142 PHE A C 1
ATOM 1149 O O . PHE A 1 142 ? -11.953 12.178 14.076 1.00 77.69 142 PHE A O 1
ATOM 1156 N N . ASN A 1 143 ? -12.755 13.475 15.717 1.00 75.12 143 ASN A N 1
ATOM 1157 C CA . ASN A 1 143 ? -13.073 14.583 14.824 1.00 75.12 143 ASN A CA 1
ATOM 1158 C C . ASN A 1 143 ? -11.819 15.442 14.646 1.00 75.12 143 ASN A C 1
ATOM 1160 O O . ASN A 1 143 ? -11.239 15.889 15.637 1.00 75.12 143 ASN A O 1
ATOM 1164 N N . LEU A 1 144 ? -11.407 15.696 13.400 1.00 71.25 144 LEU A N 1
ATOM 1165 C CA . LEU A 1 144 ? -10.344 16.664 13.139 1.00 71.25 144 LEU A CA 1
ATOM 1166 C C . LEU A 1 144 ? -10.873 18.081 13.403 1.00 71.25 144 LEU A C 1
ATOM 1168 O O . LEU A 1 144 ? -11.448 18.709 12.517 1.00 71.25 144 LEU A O 1
ATOM 1172 N N . SER A 1 145 ? -10.660 18.592 14.614 1.00 59.69 145 SER A N 1
ATOM 1173 C CA . SER A 1 145 ? -10.798 20.027 14.887 1.00 59.69 145 SER A CA 1
ATOM 1174 C C . SER A 1 145 ? -9.718 20.790 14.107 1.00 59.69 145 SER A C 1
ATOM 1176 O O . SER A 1 145 ? -8.565 20.359 14.088 1.00 59.69 145 SER A O 1
ATOM 1178 N N . ASP A 1 146 ? -10.086 21.887 13.439 1.00 65.25 146 ASP A N 1
ATOM 1179 C CA . ASP A 1 146 ? -9.186 22.752 12.649 1.00 65.25 146 ASP A CA 1
ATOM 1180 C C . ASP A 1 146 ? -8.377 22.039 11.543 1.00 65.25 146 ASP A C 1
ATOM 1182 O O . ASP A 1 146 ? -7.221 22.381 11.262 1.00 65.25 146 ASP A O 1
ATOM 1186 N N . ALA A 1 147 ? -8.995 21.044 10.892 1.00 69.25 147 ALA A N 1
ATOM 1187 C CA . ALA A 1 147 ? -8.376 20.214 9.856 1.00 69.25 147 ALA A CA 1
ATOM 1188 C C . ALA A 1 147 ? -7.683 21.042 8.760 1.00 69.25 147 ALA A C 1
ATOM 1190 O O . ALA A 1 147 ? -6.526 20.789 8.427 1.00 69.25 147 ALA A O 1
ATOM 1191 N N . ASP A 1 148 ? -8.351 22.072 8.242 1.00 77.50 148 ASP A N 1
ATOM 1192 C CA . ASP A 1 148 ? -7.898 22.779 7.042 1.00 77.50 148 ASP A CA 1
ATOM 1193 C C . ASP A 1 148 ? -6.566 23.508 7.239 1.00 77.50 148 ASP A C 1
ATOM 1195 O O . ASP A 1 148 ? -5.682 23.448 6.380 1.00 77.50 148 ASP A O 1
ATOM 1199 N N . ASN A 1 149 ? -6.376 24.167 8.386 1.00 82.25 149 ASN A N 1
ATOM 1200 C CA . ASN A 1 149 ? -5.127 24.871 8.682 1.00 82.25 149 ASN A CA 1
ATOM 1201 C C . ASN A 1 149 ? -3.987 23.889 8.971 1.00 82.25 149 ASN A C 1
ATOM 1203 O O . ASN A 1 149 ? -2.861 24.089 8.505 1.00 82.25 149 ASN A O 1
ATOM 1207 N N . ALA A 1 150 ? -4.271 22.802 9.692 1.00 84.19 150 ALA A N 1
ATOM 1208 C CA . ALA A 1 150 ? -3.286 21.760 9.959 1.00 84.19 150 ALA A CA 1
ATOM 1209 C C . ALA A 1 150 ? -2.822 21.075 8.662 1.00 84.19 150 ALA A C 1
ATOM 1211 O O . ALA A 1 150 ? -1.621 20.883 8.470 1.00 84.19 150 ALA A O 1
ATOM 1212 N N . ILE A 1 151 ? -3.753 20.773 7.751 1.00 87.44 151 ILE A N 1
ATOM 1213 C CA . ILE A 1 151 ? -3.483 20.128 6.460 1.00 87.44 151 ILE A CA 1
ATOM 1214 C C . ILE A 1 151 ? -2.646 21.034 5.560 1.00 87.44 151 ILE A C 1
ATOM 1216 O O . ILE A 1 151 ? -1.664 20.572 4.974 1.00 87.44 151 ILE A O 1
ATOM 1220 N N . LYS A 1 152 ? -2.982 22.328 5.474 1.00 86.69 152 LYS A N 1
ATOM 1221 C CA . LYS A 1 152 ? -2.213 23.305 4.682 1.00 86.69 152 LYS A CA 1
ATOM 1222 C C . LYS A 1 152 ? -0.757 23.391 5.139 1.00 86.69 152 LYS A C 1
ATOM 1224 O O . LYS A 1 152 ? 0.147 23.416 4.305 1.00 86.69 152 LYS A O 1
ATOM 1229 N N . ASN A 1 153 ? -0.534 23.367 6.452 1.00 87.44 153 ASN A N 1
ATOM 1230 C CA . ASN A 1 153 ? 0.798 23.453 7.049 1.00 87.44 153 ASN A CA 1
ATOM 1231 C C . ASN A 1 153 ? 1.562 22.118 7.053 1.00 87.44 153 ASN A C 1
ATOM 1233 O O . ASN A 1 153 ? 2.775 22.106 7.277 1.00 87.44 153 ASN A O 1
ATOM 1237 N N . PHE A 1 154 ? 0.888 20.994 6.795 1.00 89.94 154 PHE A N 1
ATOM 1238 C CA . PHE A 1 154 ? 1.524 19.684 6.756 1.00 89.94 154 PHE A CA 1
ATOM 1239 C C . PHE A 1 154 ? 2.406 19.545 5.509 1.00 89.94 154 PHE A C 1
ATOM 1241 O O . PHE A 1 154 ? 1.939 19.584 4.364 1.00 89.94 154 PHE A O 1
ATOM 1248 N N . LYS A 1 155 ? 3.708 19.350 5.729 1.00 91.62 155 LYS A N 1
ATOM 1249 C CA . LYS A 1 155 ? 4.696 19.151 4.665 1.00 91.62 155 LYS A CA 1
ATOM 1250 C C . LYS A 1 155 ? 5.009 17.669 4.520 1.00 91.62 155 LYS A C 1
ATOM 1252 O O . LYS A 1 155 ? 5.385 17.018 5.489 1.00 91.62 155 LYS A O 1
ATOM 1257 N N . LEU A 1 156 ? 4.876 17.157 3.300 1.00 93.31 156 LEU A N 1
ATOM 1258 C CA . LEU A 1 156 ? 5.305 15.801 2.977 1.00 93.31 156 LEU A CA 1
ATOM 1259 C C . LEU A 1 156 ? 6.837 15.750 2.891 1.00 93.31 156 LEU A C 1
ATOM 1261 O O . LEU A 1 156 ? 7.471 16.681 2.390 1.00 93.31 156 LEU A O 1
ATOM 1265 N N . SER A 1 157 ? 7.444 14.665 3.360 1.00 93.31 157 SER A N 1
ATOM 1266 C CA . SER A 1 157 ? 8.891 14.456 3.242 1.00 93.31 157 SER A CA 1
ATOM 1267 C C . SER A 1 157 ? 9.299 14.156 1.787 1.00 93.31 157 SER A C 1
ATOM 1269 O O . SER A 1 157 ? 8.453 13.774 0.970 1.00 93.31 157 SER A O 1
ATOM 1271 N N . PRO A 1 158 ? 10.587 14.277 1.415 1.00 94.81 158 PRO A N 1
ATOM 1272 C CA . PRO A 1 158 ? 11.057 13.870 0.086 1.00 94.81 158 PRO A CA 1
ATOM 1273 C C . PRO A 1 158 ? 10.724 12.406 -0.244 1.00 94.81 158 PRO A C 1
ATOM 1275 O O . PRO A 1 158 ? 10.298 12.102 -1.358 1.00 94.81 158 PRO A O 1
ATOM 1278 N N . LEU A 1 159 ? 10.832 11.513 0.750 1.00 93.94 159 LEU A N 1
ATOM 1279 C CA . LEU A 1 159 ? 10.451 10.105 0.621 1.00 93.94 159 LEU A CA 1
ATOM 1280 C C . LEU A 1 159 ? 8.957 9.953 0.309 1.00 93.94 159 LEU A C 1
ATOM 1282 O O . LEU A 1 159 ? 8.582 9.164 -0.555 1.00 93.94 159 LEU A O 1
ATOM 1286 N N . GLN A 1 160 ? 8.100 10.732 0.972 1.00 94.81 160 GLN A N 1
ATOM 1287 C CA . GLN A 1 160 ? 6.663 10.685 0.723 1.00 94.81 160 GLN A CA 1
ATOM 1288 C C . GLN A 1 160 ? 6.306 11.186 -0.679 1.00 94.81 160 GLN A C 1
ATOM 1290 O O . GLN A 1 160 ? 5.501 10.552 -1.354 1.00 94.81 160 GLN A O 1
ATOM 1295 N N . HIS A 1 161 ? 6.949 12.250 -1.167 1.00 95.75 161 HIS A N 1
ATOM 1296 C CA . HIS A 1 161 ? 6.766 12.706 -2.550 1.00 95.75 161 HIS A CA 1
ATOM 1297 C C . HIS A 1 161 ? 7.194 11.644 -3.575 1.00 95.75 161 HIS A C 1
ATOM 1299 O O . HIS A 1 161 ? 6.526 11.466 -4.596 1.00 95.75 161 HIS A O 1
ATOM 1305 N N . LEU A 1 162 ? 8.281 10.909 -3.311 1.00 94.94 162 LEU A N 1
ATOM 1306 C CA . LEU A 1 162 ? 8.696 9.783 -4.152 1.00 94.94 162 LE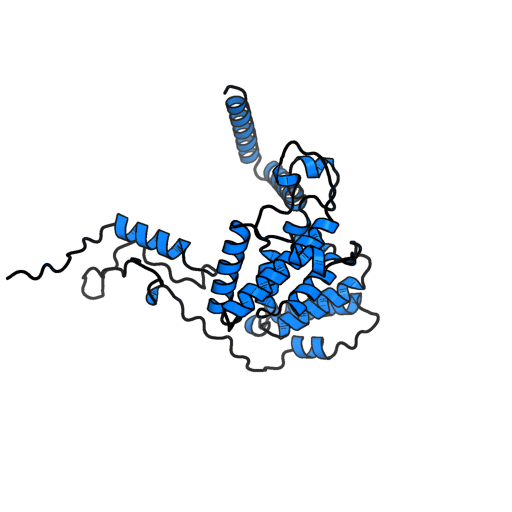U A CA 1
ATOM 1307 C C . LEU A 1 162 ? 7.661 8.645 -4.131 1.00 94.94 162 LEU A C 1
ATOM 1309 O O . LEU A 1 162 ? 7.346 8.077 -5.181 1.00 94.94 162 LEU A O 1
ATOM 1313 N N . GLY A 1 163 ? 7.093 8.352 -2.959 1.00 95.75 163 GLY A N 1
ATOM 1314 C CA . GLY A 1 163 ? 5.986 7.410 -2.800 1.00 95.75 163 GLY A CA 1
ATOM 1315 C C . GLY A 1 163 ? 4.765 7.810 -3.628 1.00 95.75 163 GLY A C 1
ATOM 1316 O O . GLY A 1 163 ? 4.293 7.011 -4.434 1.00 95.75 163 GLY A O 1
ATOM 1317 N N . VAL A 1 164 ? 4.326 9.073 -3.535 1.00 97.31 164 VAL A N 1
ATOM 1318 C CA . VAL A 1 164 ? 3.227 9.624 -4.351 1.00 97.31 164 VAL A CA 1
ATOM 1319 C C . VAL A 1 164 ? 3.502 9.412 -5.842 1.00 97.31 164 VAL A C 1
ATOM 1321 O O . VAL A 1 164 ? 2.681 8.811 -6.530 1.00 97.31 164 VAL A O 1
ATOM 1324 N N . LYS A 1 165 ? 4.679 9.811 -6.345 1.00 94.75 165 LYS A N 1
ATOM 1325 C CA . LYS A 1 165 ? 5.050 9.610 -7.760 1.00 94.75 165 LYS A CA 1
ATOM 1326 C C . LYS A 1 165 ? 4.988 8.137 -8.175 1.00 94.75 165 LYS A C 1
ATOM 1328 O O . LYS A 1 165 ? 4.501 7.819 -9.259 1.00 94.75 165 LYS A O 1
ATOM 1333 N N . THR A 1 166 ? 5.452 7.239 -7.309 1.00 94.00 166 THR A N 1
ATOM 1334 C CA . THR A 1 166 ? 5.449 5.790 -7.561 1.00 94.00 166 THR A CA 1
ATOM 1335 C C . THR A 1 166 ? 4.026 5.241 -7.659 1.00 94.00 166 THR A C 1
ATOM 1337 O O . THR A 1 166 ? 3.722 4.487 -8.583 1.00 94.00 166 THR A O 1
ATOM 1340 N N . VAL A 1 167 ? 3.145 5.655 -6.748 1.00 96.12 167 VAL A N 1
ATOM 1341 C CA . VAL A 1 167 ? 1.737 5.237 -6.685 1.00 96.12 167 VAL A CA 1
ATOM 1342 C C . VAL A 1 167 ? 0.959 5.751 -7.890 1.00 96.12 167 VAL A C 1
ATOM 1344 O O . VAL A 1 167 ? 0.236 4.979 -8.509 1.00 96.12 167 VAL A O 1
ATOM 1347 N N . ILE A 1 168 ? 1.144 7.016 -8.278 1.00 96.12 168 ILE A N 1
ATOM 1348 C CA . ILE A 1 168 ? 0.479 7.582 -9.460 1.00 96.12 168 ILE A CA 1
ATOM 1349 C C . ILE A 1 168 ? 0.933 6.872 -10.733 1.00 96.12 168 ILE A C 1
ATOM 1351 O O . ILE A 1 168 ? 0.095 6.450 -11.530 1.00 96.12 168 ILE A O 1
ATOM 1355 N N . ARG A 1 169 ? 2.243 6.638 -10.890 1.00 91.88 169 ARG A N 1
ATOM 1356 C CA . ARG A 1 169 ? 2.779 5.849 -12.008 1.00 91.88 169 ARG A CA 1
ATOM 1357 C C . ARG A 1 169 ? 2.161 4.450 -12.056 1.00 91.88 169 ARG A C 1
ATOM 1359 O O . ARG A 1 169 ? 1.798 3.981 -13.131 1.00 91.88 169 ARG A O 1
ATOM 1366 N N . TYR A 1 170 ? 2.015 3.801 -10.903 1.00 92.06 170 TYR A N 1
ATOM 1367 C CA . TYR A 1 170 ? 1.395 2.483 -10.815 1.00 92.06 170 TYR A CA 1
ATOM 1368 C C . TYR A 1 170 ? -0.112 2.508 -11.117 1.00 92.06 170 TYR A C 1
ATOM 1370 O O . TYR A 1 170 ? -0.591 1.683 -11.888 1.00 92.06 170 TYR A O 1
ATOM 1378 N N . GLY A 1 171 ? -0.866 3.483 -10.608 1.00 92.56 171 GLY A N 1
ATOM 1379 C CA . GLY A 1 171 ? -2.294 3.626 -10.907 1.00 92.56 171 GLY A CA 1
ATOM 1380 C C . GLY A 1 171 ? -2.580 3.922 -12.386 1.00 92.56 171 GLY A C 1
ATOM 1381 O O . GLY A 1 171 ? -3.554 3.402 -12.936 1.00 92.56 171 GLY A O 1
ATOM 1382 N N . ILE A 1 172 ? -1.710 4.692 -13.052 1.00 90.81 172 ILE A N 1
ATOM 1383 C CA . ILE A 1 172 ? -1.757 4.910 -14.508 1.00 90.81 172 ILE A CA 1
ATOM 1384 C C . ILE A 1 172 ? -1.455 3.603 -15.250 1.00 90.81 172 ILE A C 1
ATOM 1386 O O . ILE A 1 172 ? -2.187 3.238 -16.168 1.00 90.81 172 ILE A O 1
ATOM 1390 N N . HIS A 1 173 ? -0.424 2.864 -14.824 1.00 87.06 173 HIS A N 1
ATOM 1391 C CA . HIS A 1 173 ? -0.077 1.559 -15.394 1.00 87.06 173 HIS A CA 1
ATOM 1392 C C . HIS A 1 173 ? -1.243 0.557 -15.301 1.00 87.06 173 HIS A C 1
ATOM 1394 O O . HIS A 1 173 ? -1.569 -0.111 -16.281 1.00 87.06 173 HIS A O 1
ATOM 1400 N N . LEU A 1 174 ? -1.948 0.534 -14.165 1.00 87.44 174 LEU A N 1
ATOM 1401 C CA . LEU A 1 174 ? -3.162 -0.261 -13.953 1.00 87.44 174 LEU A CA 1
ATOM 1402 C C . LEU A 1 174 ? -4.410 0.277 -14.678 1.00 87.44 174 LEU A C 1
ATOM 1404 O O . LEU A 1 174 ? -5.449 -0.388 -14.675 1.00 87.44 174 LEU A O 1
ATOM 1408 N N . LYS A 1 175 ? -4.335 1.467 -15.291 1.00 88.25 175 LYS A N 1
ATOM 1409 C CA . LYS A 1 175 ? -5.449 2.167 -15.958 1.00 88.25 175 LYS A CA 1
ATOM 1410 C C . LYS A 1 175 ? -6.633 2.476 -15.030 1.00 88.25 175 LYS A C 1
ATOM 1412 O O . LYS A 1 175 ? -7.781 2.504 -15.480 1.00 88.25 175 LYS A O 1
ATOM 1417 N N . VAL A 1 176 ? -6.352 2.693 -13.744 1.00 89.00 176 VAL A N 1
ATOM 1418 C CA . VAL A 1 176 ? -7.337 3.130 -12.735 1.00 89.00 176 VAL A CA 1
ATOM 1419 C C . VAL A 1 176 ? -7.217 4.619 -12.405 1.00 89.00 176 VAL A C 1
ATOM 1421 O O . VAL A 1 176 ? -8.139 5.188 -11.833 1.00 89.00 176 VAL A O 1
ATOM 1424 N N . ILE A 1 177 ? -6.114 5.254 -12.815 1.00 91.56 177 ILE A N 1
ATOM 1425 C CA . ILE A 1 177 ? -5.895 6.703 -12.772 1.00 91.56 177 ILE A CA 1
ATOM 1426 C C . ILE A 1 177 ? -5.717 7.212 -14.205 1.00 91.56 177 ILE A C 1
ATOM 1428 O O . ILE A 1 177 ? -4.921 6.655 -14.960 1.00 91.56 177 ILE A O 1
ATOM 1432 N N . ASN A 1 178 ? -6.441 8.275 -14.568 1.00 83.50 178 ASN A N 1
ATOM 1433 C CA . ASN A 1 178 ? -6.410 8.844 -15.921 1.00 83.50 178 ASN A CA 1
ATOM 1434 C C . ASN A 1 178 ? -5.467 10.057 -16.040 1.00 83.50 178 ASN A C 1
ATOM 1436 O O . ASN A 1 178 ? -4.800 10.204 -17.061 1.00 83.50 178 ASN A O 1
ATOM 1440 N N . THR A 1 179 ? -5.389 10.905 -15.006 1.00 86.38 179 THR A N 1
ATOM 1441 C CA . THR A 1 179 ? -4.666 12.190 -15.043 1.00 86.38 179 THR A CA 1
ATOM 1442 C C . THR A 1 179 ? -3.555 12.220 -13.999 1.00 86.38 179 THR A C 1
ATOM 1444 O O . THR A 1 179 ? -3.825 12.157 -12.801 1.00 86.38 179 THR A O 1
ATOM 1447 N N . SER A 1 180 ? -2.296 12.360 -14.428 1.00 84.94 180 SER A N 1
ATOM 1448 C CA . SER A 1 180 ? -1.154 12.321 -13.501 1.00 84.94 180 SER A CA 1
ATOM 1449 C C . SER A 1 180 ? -1.103 13.516 -12.545 1.00 84.94 180 SER A C 1
ATOM 1451 O O . SER A 1 180 ? -0.805 13.314 -11.372 1.00 84.94 180 SER A O 1
ATOM 1453 N N . SER A 1 181 ? -1.350 14.747 -13.008 1.00 90.50 181 SER A N 1
ATOM 1454 C CA . SER A 1 181 ? -1.198 15.965 -12.190 1.00 90.50 181 SER A CA 1
ATOM 1455 C C . SER A 1 181 ? -2.263 16.063 -11.098 1.00 90.50 181 SER A C 1
ATOM 1457 O O . SER A 1 181 ? -1.929 16.054 -9.918 1.00 90.50 181 SER A O 1
ATOM 1459 N N . GLU A 1 182 ? -3.538 16.041 -11.484 1.00 92.12 182 GLU A N 1
ATOM 1460 C CA . GLU A 1 182 ? -4.682 16.115 -10.565 1.00 92.12 182 GLU A CA 1
ATOM 1461 C C . GLU A 1 182 ? -4.650 14.989 -9.524 1.00 92.12 182 GLU A C 1
ATOM 1463 O O . GLU A 1 182 ? -4.800 15.224 -8.328 1.00 92.12 182 GLU A O 1
ATOM 1468 N N . SER A 1 183 ? -4.364 13.753 -9.949 1.00 93.62 183 SER A N 1
ATOM 1469 C CA . SER A 1 183 ? -4.283 12.630 -9.008 1.00 93.62 183 SER A CA 1
ATOM 1470 C C . SER A 1 183 ? -3.064 12.718 -8.086 1.00 93.62 183 SER A C 1
ATOM 1472 O O . SER A 1 183 ? -3.135 12.253 -6.950 1.00 93.62 183 SER A O 1
ATOM 1474 N N . THR A 1 184 ? -1.962 13.339 -8.527 1.00 96.06 184 THR A N 1
ATOM 1475 C CA . THR A 1 184 ? -0.804 13.622 -7.658 1.00 96.06 184 THR A CA 1
ATOM 1476 C C . THR A 1 184 ? -1.185 14.601 -6.555 1.00 96.06 184 THR A C 1
ATOM 1478 O O . THR A 1 184 ? -0.829 14.378 -5.396 1.00 96.06 184 THR A O 1
ATOM 1481 N N . GLU A 1 185 ? -1.920 15.661 -6.888 1.00 95.06 185 GLU A N 1
ATOM 1482 C CA . GLU A 1 185 ? -2.411 16.639 -5.915 1.00 95.06 185 GLU A CA 1
ATOM 1483 C C . GLU A 1 185 ? -3.426 16.009 -4.959 1.00 95.06 185 GLU A C 1
ATOM 1485 O O . GLU A 1 185 ? -3.268 16.131 -3.744 1.00 95.06 185 GLU A O 1
ATOM 1490 N N . ALA A 1 186 ? -4.390 15.245 -5.482 1.00 96.00 186 ALA A N 1
ATOM 1491 C CA . ALA A 1 186 ? -5.390 14.539 -4.686 1.00 96.00 186 ALA A CA 1
ATOM 1492 C C . ALA A 1 186 ? -4.758 13.540 -3.703 1.00 96.00 186 ALA A C 1
ATOM 1494 O O . ALA A 1 186 ? -5.093 13.542 -2.517 1.00 96.00 186 ALA A O 1
ATOM 1495 N N . LEU A 1 187 ? -3.797 12.723 -4.152 1.00 97.44 187 LEU A N 1
ATOM 1496 C CA . LEU A 1 187 ? -3.081 11.797 -3.271 1.00 97.44 187 LEU A CA 1
ATOM 1497 C C . LEU A 1 187 ? -2.215 12.546 -2.252 1.00 97.44 187 LEU A C 1
ATOM 1499 O O . LEU A 1 187 ? -2.167 12.163 -1.085 1.00 97.44 187 LEU A O 1
ATOM 1503 N N . SER A 1 188 ? -1.555 13.632 -2.659 1.00 96.62 188 SER A N 1
ATOM 1504 C CA . SER A 1 188 ? -0.768 14.460 -1.738 1.00 96.62 188 SER A CA 1
ATOM 1505 C C . SER A 1 188 ? -1.652 15.078 -0.655 1.00 96.62 188 SER A C 1
ATOM 1507 O O . SER A 1 188 ? -1.284 15.071 0.519 1.00 96.62 188 SER A O 1
ATOM 1509 N N . HIS A 1 189 ? -2.834 15.570 -1.028 1.00 95.75 189 HIS A N 1
ATOM 1510 C CA . HIS A 1 189 ? -3.823 16.100 -0.098 1.00 95.75 189 HIS A CA 1
ATOM 1511 C C . HIS A 1 189 ? -4.335 15.014 0.855 1.00 95.75 189 HIS A C 1
ATOM 1513 O O . HIS A 1 189 ? -4.293 15.204 2.071 1.00 95.75 189 HIS A O 1
ATOM 1519 N N . LEU A 1 190 ? -4.716 13.843 0.332 1.00 96.69 190 LEU A N 1
ATOM 1520 C CA . LEU A 1 190 ? -5.127 12.694 1.141 1.00 96.69 190 LEU A CA 1
ATOM 1521 C C . LEU A 1 190 ? -4.035 12.287 2.140 1.00 96.69 190 LEU A C 1
ATOM 1523 O O . LEU A 1 190 ? -4.340 11.967 3.289 1.00 96.69 190 LEU A O 1
ATOM 1527 N N . MET A 1 191 ? -2.763 12.341 1.734 1.00 95.81 191 MET A N 1
ATOM 1528 C CA . MET A 1 191 ? -1.640 12.007 2.608 1.00 95.81 191 MET A CA 1
ATOM 1529 C C . MET A 1 191 ? -1.422 13.011 3.727 1.00 95.81 191 MET A C 1
ATOM 1531 O O . MET A 1 191 ? -1.169 12.605 4.860 1.00 95.81 191 MET A O 1
ATOM 1535 N N . LYS A 1 192 ? -1.584 14.304 3.447 1.00 94.44 192 LYS A N 1
ATOM 1536 C CA . LYS A 1 192 ? -1.566 15.342 4.483 1.00 94.44 192 LYS A CA 1
ATOM 1537 C C . LYS A 1 192 ? -2.734 15.177 5.449 1.00 94.44 192 LYS A C 1
ATOM 1539 O O . LYS A 1 192 ? -2.523 15.170 6.657 1.00 94.44 192 LYS A O 1
ATOM 1544 N N . HIS A 1 193 ? -3.941 14.976 4.921 1.00 93.31 193 HIS A N 1
ATOM 1545 C CA . HIS A 1 193 ? -5.150 14.785 5.719 1.00 93.31 193 HIS A CA 1
ATOM 1546 C C . HIS A 1 193 ? -5.021 13.593 6.667 1.00 93.31 193 HIS A C 1
ATOM 1548 O O . HIS A 1 193 ? -5.208 13.716 7.878 1.00 93.31 193 HIS A O 1
ATOM 1554 N N . THR A 1 194 ? -4.576 12.466 6.123 1.00 93.19 194 THR A N 1
ATOM 1555 C CA . THR A 1 194 ? -4.294 11.256 6.886 1.00 93.19 194 THR A CA 1
ATOM 1556 C C . THR A 1 194 ? -3.183 11.473 7.912 1.00 93.19 194 THR A C 1
ATOM 1558 O O . THR A 1 194 ? -3.326 11.080 9.064 1.00 93.19 194 THR A O 1
ATOM 1561 N N . GLY A 1 195 ? -2.084 12.130 7.536 1.00 91.56 195 GLY A N 1
ATOM 1562 C CA . GLY A 1 195 ? -0.980 12.426 8.449 1.00 91.56 195 GLY A CA 1
ATOM 1563 C C . GLY A 1 195 ? -1.414 13.284 9.641 1.00 91.56 195 GLY A C 1
ATOM 1564 O O . GLY A 1 195 ? -1.065 12.973 10.779 1.00 91.56 195 GLY A O 1
ATOM 1565 N N . CYS A 1 196 ? -2.226 14.317 9.401 1.00 90.50 196 CYS A N 1
ATOM 1566 C CA . CYS A 1 196 ? -2.841 15.132 10.450 1.00 90.50 196 CYS A CA 1
ATOM 1567 C C . CYS A 1 196 ? -3.731 14.292 11.372 1.00 90.50 196 CYS A C 1
ATOM 1569 O O . CYS A 1 196 ? -3.600 14.377 12.592 1.00 90.50 196 CYS A O 1
ATOM 1571 N N . PHE A 1 197 ? -4.590 13.452 10.796 1.00 89.94 197 PHE A N 1
ATOM 1572 C CA . PHE A 1 197 ? -5.491 12.576 11.540 1.00 89.94 197 PHE A CA 1
ATOM 1573 C C . PHE A 1 197 ? -4.750 11.576 12.433 1.00 89.94 197 PHE A C 1
ATOM 1575 O O . PHE A 1 197 ? -5.084 11.405 13.603 1.00 89.94 197 PHE A O 1
ATOM 1582 N N . LEU A 1 198 ? -3.718 10.923 11.897 1.00 89.12 198 LEU A N 1
ATOM 1583 C CA . LEU A 1 198 ? -2.928 9.951 12.647 1.00 89.12 198 LEU A CA 1
ATOM 1584 C C . LEU A 1 198 ? -2.106 10.625 13.745 1.00 89.12 198 LEU A C 1
ATOM 1586 O O . LEU A 1 198 ? -2.009 10.086 14.843 1.00 89.12 198 LEU A O 1
ATOM 1590 N N . LYS A 1 199 ? -1.586 11.834 13.499 1.00 87.44 199 LYS A N 1
ATOM 1591 C CA . LYS A 1 199 ? -0.864 12.613 14.513 1.00 87.44 199 LYS A CA 1
ATOM 1592 C C . LYS A 1 199 ? -1.723 12.904 15.750 1.00 87.44 199 LYS A C 1
ATOM 1594 O O . LYS A 1 199 ? -1.191 12.920 16.853 1.00 87.44 199 LYS A O 1
ATOM 1599 N N . GLN A 1 200 ? -3.036 13.083 15.596 1.00 84.94 200 GLN A N 1
ATOM 1600 C CA . GLN A 1 200 ? -3.954 13.266 16.732 1.00 84.94 200 GLN A CA 1
ATOM 1601 C C . GLN A 1 200 ? -4.120 11.996 17.582 1.00 84.94 200 GLN A C 1
ATOM 1603 O O . GLN A 1 200 ? -4.444 12.084 18.761 1.00 84.94 200 GLN A O 1
ATOM 1608 N N . GLN A 1 201 ? -3.886 10.818 16.998 1.00 83.19 201 GLN A N 1
ATOM 1609 C CA . GLN A 1 201 ? -3.976 9.526 17.690 1.00 83.19 201 GLN A CA 1
ATOM 1610 C C . GLN A 1 201 ? -2.664 9.132 18.382 1.00 83.19 201 GLN A C 1
ATOM 1612 O O . GLN A 1 201 ? -2.634 8.171 19.156 1.00 83.19 201 GLN A O 1
ATOM 1617 N N . GLN A 1 202 ? -1.571 9.840 18.094 1.00 82.44 202 GLN A N 1
ATOM 1618 C CA . GLN A 1 202 ? -0.254 9.546 18.642 1.00 82.44 202 GLN A CA 1
ATOM 1619 C C . GLN A 1 202 ? -0.130 10.018 20.086 1.00 82.44 202 GLN A C 1
ATOM 1621 O O . GLN A 1 202 ? -0.582 11.101 20.459 1.00 82.44 202 GLN A O 1
ATOM 1626 N N . LYS A 1 203 ? 0.544 9.208 20.903 1.00 76.94 203 LYS A N 1
ATOM 1627 C CA . LYS A 1 203 ? 0.957 9.610 22.246 1.00 76.94 203 LYS A CA 1
ATOM 1628 C C . LYS A 1 203 ? 2.338 10.240 22.157 1.00 76.94 203 LYS A C 1
ATOM 1630 O O . LYS A 1 203 ? 3.255 9.643 21.602 1.00 76.94 203 LYS A O 1
ATOM 1635 N N . SER A 1 204 ? 2.498 11.423 22.741 1.00 72.56 204 SER A N 1
ATOM 1636 C CA . SER A 1 204 ? 3.828 11.993 22.948 1.00 72.56 204 SER A CA 1
ATOM 1637 C C . SER A 1 204 ? 4.544 11.190 24.031 1.00 72.56 204 SER A C 1
ATOM 1639 O O . SER A 1 204 ? 4.047 11.080 25.153 1.00 72.56 204 SER A O 1
ATOM 1641 N N . PHE A 1 205 ? 5.694 10.610 23.703 1.00 73.25 205 PHE A N 1
ATOM 1642 C CA . PHE A 1 205 ? 6.580 9.992 24.680 1.00 73.25 205 PHE A CA 1
ATOM 1643 C C . PHE A 1 205 ? 8.032 10.228 24.271 1.00 73.25 205 PHE A C 1
ATOM 1645 O O . PHE A 1 205 ? 8.353 10.277 23.085 1.00 73.25 205 PHE A O 1
ATOM 1652 N N . LYS A 1 206 ? 8.910 10.398 25.262 1.00 73.69 206 LYS A N 1
ATOM 1653 C CA . LYS A 1 206 ? 10.352 10.494 25.022 1.00 73.69 206 LYS A CA 1
ATOM 1654 C C . LYS A 1 206 ? 10.896 9.094 24.794 1.00 73.69 206 LYS A C 1
ATOM 1656 O O . LYS A 1 206 ? 10.676 8.215 25.628 1.00 73.69 206 LYS A O 1
ATOM 1661 N N . SER A 1 207 ? 11.599 8.896 23.687 1.00 76.88 207 SER A N 1
ATOM 1662 C CA . SER A 1 207 ? 12.185 7.608 23.329 1.00 76.88 207 SER A CA 1
ATOM 1663 C C . SER A 1 207 ? 13.678 7.764 23.095 1.00 76.88 207 SER A C 1
ATOM 1665 O O . SER A 1 207 ? 14.128 8.770 22.560 1.00 76.88 207 SER A O 1
ATOM 1667 N N . SER A 1 208 ? 14.468 6.741 23.421 1.00 78.50 208 SER A N 1
ATOM 1668 C CA . SER A 1 208 ? 15.854 6.675 22.939 1.00 78.50 208 SER A CA 1
ATOM 1669 C C . SER A 1 208 ? 15.917 6.576 21.406 1.00 78.50 208 SER A C 1
ATOM 1671 O O . SER A 1 208 ? 16.918 6.947 20.793 1.00 78.50 208 SER A O 1
ATOM 1673 N N . LEU A 1 209 ? 14.832 6.118 20.772 1.00 78.31 209 LEU A N 1
ATOM 1674 C CA . LEU A 1 209 ? 14.693 5.981 19.329 1.00 78.31 209 LEU A CA 1
ATOM 1675 C C . LEU A 1 209 ? 13.997 7.212 18.729 1.00 78.31 209 LEU A C 1
ATOM 1677 O O . LEU A 1 209 ? 12.769 7.284 18.676 1.00 78.31 209 LEU A O 1
ATOM 1681 N N . ARG A 1 210 ? 14.786 8.156 18.199 1.00 76.31 210 ARG A N 1
ATOM 1682 C CA . ARG A 1 210 ? 14.297 9.431 17.624 1.00 76.31 210 ARG A CA 1
ATOM 1683 C C . ARG A 1 210 ? 13.206 9.277 16.557 1.00 76.31 210 ARG A C 1
ATOM 1685 O O . ARG A 1 210 ? 12.359 10.152 16.408 1.00 76.31 210 ARG A O 1
ATOM 1692 N N . PHE A 1 211 ? 13.195 8.173 15.807 1.00 77.44 211 PHE A N 1
ATOM 1693 C CA . PHE A 1 211 ? 12.186 7.945 14.764 1.00 77.44 211 PHE A CA 1
ATOM 1694 C C . PHE A 1 211 ? 10.773 7.702 15.323 1.00 77.44 211 PHE A C 1
ATOM 1696 O O . PHE A 1 211 ? 9.803 7.796 14.575 1.00 77.44 211 PHE A O 1
ATOM 1703 N N . LEU A 1 212 ? 10.642 7.417 16.623 1.00 76.19 212 LEU A N 1
ATOM 1704 C CA . LEU A 1 212 ? 9.358 7.241 17.308 1.00 76.19 212 LEU A CA 1
ATOM 1705 C C . LEU A 1 212 ? 8.778 8.546 17.858 1.00 76.19 212 LEU A C 1
ATOM 1707 O O . LEU A 1 212 ? 7.597 8.594 18.182 1.00 76.19 212 LEU A O 1
ATOM 1711 N N . GLU A 1 213 ? 9.586 9.602 17.942 1.00 74.00 213 GLU A N 1
ATOM 1712 C CA . GLU A 1 213 ? 9.197 10.889 18.536 1.00 74.00 213 GLU A CA 1
ATOM 1713 C C . GLU A 1 213 ? 8.450 11.803 17.551 1.00 74.00 213 GLU A C 1
ATOM 1715 O O . GLU A 1 213 ? 7.979 12.881 17.911 1.00 74.00 213 GLU A O 1
ATOM 1720 N N . SER A 1 214 ? 8.355 11.390 16.287 1.00 77.19 214 SER A N 1
ATOM 1721 C CA . SER A 1 214 ? 7.753 12.170 15.208 1.00 77.19 214 SER A CA 1
ATOM 1722 C C . SER A 1 214 ? 6.689 11.371 14.454 1.00 77.19 214 SER A C 1
ATOM 1724 O O . SER A 1 214 ? 6.413 10.211 14.767 1.00 77.19 214 SER A O 1
ATOM 1726 N N . ILE A 1 215 ? 6.070 12.012 13.458 1.00 82.00 215 ILE A N 1
ATOM 1727 C CA . ILE A 1 215 ? 5.137 11.357 12.535 1.00 82.00 215 ILE A CA 1
ATOM 1728 C C . ILE A 1 215 ? 5.772 10.113 11.900 1.00 82.00 215 ILE A C 1
ATOM 1730 O O . ILE A 1 215 ? 6.994 9.998 11.828 1.00 82.00 215 ILE A O 1
ATOM 1734 N N . TYR A 1 216 ? 4.934 9.201 11.404 1.00 85.75 216 TYR A N 1
ATOM 1735 C CA . TYR A 1 216 ? 5.402 7.984 10.747 1.00 85.75 216 TYR A CA 1
ATOM 1736 C C . TYR A 1 216 ? 6.479 8.306 9.686 1.00 85.75 216 TYR A C 1
ATOM 1738 O O . TYR A 1 216 ? 6.190 9.053 8.747 1.00 85.75 216 TYR A O 1
ATOM 1746 N N . PRO A 1 217 ? 7.712 7.777 9.821 1.00 83.44 217 PRO A N 1
ATOM 1747 C CA . PRO A 1 217 ? 8.843 8.188 8.985 1.00 83.44 217 PRO A CA 1
ATOM 1748 C C . PRO A 1 217 ? 8.779 7.621 7.559 1.00 83.44 217 PRO A C 1
ATOM 1750 O O . PRO A 1 217 ? 9.486 8.093 6.668 1.00 83.44 217 PRO A O 1
ATOM 1753 N N . GLY A 1 218 ? 7.950 6.598 7.339 1.00 88.75 218 GLY A N 1
ATOM 1754 C CA . GLY A 1 218 ? 7.788 5.938 6.051 1.00 88.75 218 GLY A CA 1
ATOM 1755 C C . GLY A 1 218 ? 6.742 6.587 5.143 1.00 88.75 218 GLY A C 1
ATOM 1756 O O . GLY A 1 218 ? 6.107 7.597 5.456 1.00 88.75 218 GLY A O 1
ATOM 1757 N N . PHE A 1 219 ? 6.538 5.953 3.992 1.00 94.00 219 PHE A N 1
ATOM 1758 C CA . PHE A 1 219 ? 5.397 6.233 3.131 1.00 94.00 219 PHE A CA 1
ATOM 1759 C C . PHE A 1 219 ? 4.236 5.309 3.505 1.00 94.00 219 PHE A C 1
ATOM 1761 O O . PHE A 1 219 ? 4.419 4.098 3.637 1.00 94.00 219 PHE A O 1
ATOM 1768 N N . ASP A 1 220 ? 3.047 5.873 3.701 1.00 94.94 220 ASP A N 1
ATOM 1769 C CA . ASP A 1 220 ? 1.863 5.108 4.087 1.00 94.94 220 ASP A CA 1
ATOM 1770 C C . ASP A 1 220 ? 1.251 4.401 2.868 1.00 94.94 220 ASP A C 1
ATOM 1772 O O . ASP A 1 220 ? 0.320 4.875 2.209 1.00 94.94 220 ASP A O 1
ATOM 1776 N N . TRP A 1 221 ? 1.813 3.228 2.578 1.00 94.94 221 TRP A N 1
ATOM 1777 C CA . TRP A 1 221 ? 1.375 2.351 1.498 1.00 94.94 221 TRP A CA 1
ATOM 1778 C C . TRP A 1 221 ? -0.074 1.894 1.643 1.00 94.94 221 TRP A C 1
ATOM 1780 O O . TRP A 1 221 ? -0.707 1.618 0.625 1.00 94.94 221 TRP A O 1
ATOM 1790 N N . PHE A 1 222 ? -0.616 1.823 2.864 1.00 95.88 222 PHE A N 1
ATOM 1791 C CA . PHE A 1 222 ? -2.005 1.425 3.073 1.00 95.88 222 PHE A CA 1
ATOM 1792 C C . PHE A 1 222 ? -2.940 2.491 2.502 1.00 95.88 222 PHE A C 1
ATOM 1794 O O . PHE A 1 222 ? -3.727 2.199 1.603 1.00 95.88 222 PHE A O 1
ATOM 1801 N N . THR A 1 223 ? -2.776 3.747 2.922 1.00 97.25 223 THR A N 1
ATOM 1802 C CA . THR A 1 223 ? -3.565 4.874 2.402 1.00 97.25 223 THR A CA 1
ATOM 1803 C C . THR A 1 223 ? -3.422 5.034 0.890 1.00 97.25 223 THR A C 1
ATOM 1805 O O . THR A 1 223 ? -4.417 5.190 0.182 1.00 97.25 223 THR A O 1
ATOM 1808 N N . ALA A 1 224 ? -2.198 4.934 0.369 1.00 97.38 224 ALA A N 1
ATOM 1809 C CA . ALA A 1 224 ? -1.957 5.005 -1.068 1.00 97.38 224 ALA A CA 1
ATOM 1810 C C . ALA A 1 224 ? -2.619 3.855 -1.850 1.00 97.38 224 ALA A C 1
ATOM 1812 O O . ALA A 1 224 ? -3.128 4.061 -2.953 1.00 97.38 224 ALA A O 1
ATOM 1813 N N . SER A 1 225 ? -2.653 2.650 -1.275 1.00 95.56 225 SER A N 1
ATOM 1814 C CA . SER A 1 225 ? -3.348 1.508 -1.873 1.00 95.56 225 SER A CA 1
ATOM 1815 C C . SER A 1 225 ? -4.854 1.729 -1.882 1.00 95.56 225 SER A C 1
ATOM 1817 O O . SER A 1 225 ? -5.484 1.485 -2.905 1.00 95.56 225 SER A O 1
ATOM 1819 N N . ILE A 1 226 ? -5.430 2.251 -0.792 1.00 96.62 226 ILE A N 1
ATOM 1820 C CA . ILE A 1 226 ? -6.851 2.618 -0.737 1.00 96.62 226 ILE A CA 1
ATOM 1821 C C . ILE A 1 226 ? -7.185 3.666 -1.807 1.00 96.62 226 ILE A C 1
ATOM 1823 O O . ILE A 1 226 ? -8.179 3.521 -2.512 1.00 96.62 226 ILE A O 1
ATOM 1827 N N . PHE A 1 227 ? -6.330 4.669 -2.008 1.00 96.69 227 PHE A N 1
ATOM 1828 C CA . PHE A 1 227 ? -6.502 5.649 -3.082 1.00 96.69 227 PHE A CA 1
ATOM 1829 C C . PHE A 1 227 ? -6.567 4.999 -4.474 1.00 96.69 227 PHE A C 1
ATOM 1831 O O . PHE A 1 227 ? -7.480 5.293 -5.245 1.00 96.69 227 PHE A O 1
ATOM 1838 N N . ILE A 1 228 ? -5.653 4.069 -4.785 1.00 94.25 228 ILE A N 1
ATOM 1839 C CA . ILE A 1 228 ? -5.691 3.291 -6.037 1.00 94.25 228 ILE A CA 1
ATOM 1840 C C . ILE A 1 228 ? -6.959 2.430 -6.110 1.00 94.25 228 ILE A C 1
ATOM 1842 O O . ILE A 1 228 ? -7.603 2.387 -7.157 1.00 94.25 228 ILE A O 1
ATOM 1846 N N . PHE A 1 229 ? -7.335 1.773 -5.010 1.00 92.19 229 PHE A N 1
ATOM 1847 C CA . PHE A 1 229 ? -8.554 0.968 -4.923 1.00 92.19 229 PHE A CA 1
ATOM 1848 C C . PHE A 1 229 ? -9.806 1.786 -5.209 1.00 92.19 229 PHE A C 1
ATOM 1850 O O . PHE A 1 229 ? -10.735 1.237 -5.766 1.00 92.19 229 PHE A O 1
ATOM 1857 N N . PHE A 1 230 ? -9.844 3.076 -4.883 1.00 93.44 230 PHE A N 1
ATOM 1858 C CA . PHE A 1 230 ? -10.961 3.962 -5.217 1.00 93.44 230 PHE A CA 1
ATOM 1859 C C . PHE A 1 230 ? -10.745 4.741 -6.524 1.00 93.44 230 PHE A C 1
ATOM 1861 O O . PHE A 1 230 ? -11.326 5.810 -6.705 1.00 93.44 230 PHE A O 1
ATOM 1868 N N . ASN A 1 231 ? -9.939 4.213 -7.455 1.00 92.12 231 ASN A N 1
ATOM 1869 C CA . ASN A 1 231 ? -9.639 4.823 -8.759 1.00 92.12 231 ASN A CA 1
ATOM 1870 C C . ASN A 1 231 ? -9.154 6.284 -8.658 1.00 92.12 231 ASN A C 1
ATOM 1872 O O . ASN A 1 231 ? -9.517 7.131 -9.472 1.00 92.12 231 ASN A O 1
ATOM 1876 N N . GLY A 1 232 ? -8.382 6.604 -7.621 1.00 93.44 232 GLY A N 1
ATOM 1877 C CA . GLY A 1 232 ? -7.881 7.954 -7.375 1.00 93.44 232 GLY A CA 1
ATOM 1878 C C . GLY A 1 232 ? -8.902 8.935 -6.787 1.00 93.44 232 GLY A C 1
ATOM 1879 O O . GLY A 1 232 ? -8.630 10.132 -6.727 1.00 93.44 232 GLY A O 1
ATOM 1880 N N . ASN A 1 233 ? -10.070 8.470 -6.331 1.00 93.44 233 ASN A N 1
ATOM 1881 C CA . ASN A 1 233 ? -11.032 9.326 -5.641 1.00 93.44 233 ASN A CA 1
ATOM 1882 C C . ASN A 1 233 ? -10.609 9.548 -4.176 1.00 93.44 233 ASN A C 1
ATOM 1884 O O . ASN A 1 233 ? -10.790 8.675 -3.323 1.00 93.44 233 ASN A O 1
ATOM 1888 N N . GLY A 1 234 ? -10.045 10.727 -3.895 1.00 94.44 234 GLY A N 1
ATOM 1889 C CA . GLY A 1 234 ? -9.544 11.101 -2.569 1.00 94.44 234 GLY A CA 1
ATOM 1890 C C . GLY A 1 234 ? -10.617 11.126 -1.477 1.00 94.44 234 GLY A C 1
ATOM 1891 O O . GLY A 1 234 ? -10.355 10.658 -0.372 1.00 94.44 234 GLY A O 1
ATOM 1892 N N . ASP A 1 235 ? -11.829 11.592 -1.784 1.00 94.50 235 ASP A N 1
ATOM 1893 C CA . ASP A 1 235 ? -12.909 11.734 -0.797 1.00 94.50 235 ASP A CA 1
ATOM 1894 C C . ASP A 1 235 ? -13.467 10.382 -0.349 1.00 94.50 235 ASP A C 1
ATOM 1896 O O . ASP A 1 235 ? -13.644 10.130 0.844 1.00 94.50 235 ASP A O 1
ATOM 1900 N N . ARG A 1 236 ? -13.699 9.468 -1.300 1.00 95.12 236 ARG A N 1
ATOM 1901 C CA . ARG A 1 236 ? -14.133 8.096 -0.998 1.00 95.12 236 ARG A CA 1
ATOM 1902 C C . ARG A 1 236 ? -13.057 7.338 -0.235 1.00 95.12 236 ARG A C 1
ATOM 1904 O O . ARG A 1 236 ? -13.371 6.679 0.756 1.00 95.12 236 ARG A O 1
ATOM 1911 N N . ALA A 1 237 ? -11.797 7.481 -0.653 1.00 96.81 237 ALA A N 1
ATOM 1912 C CA . ALA A 1 237 ? -10.660 6.903 0.052 1.00 96.81 237 ALA A CA 1
ATOM 1913 C C . ALA A 1 237 ? -10.575 7.426 1.493 1.00 96.81 237 ALA A C 1
ATOM 1915 O O . ALA A 1 237 ? -10.455 6.630 2.422 1.00 96.81 237 ALA A O 1
ATOM 1916 N N . TRP A 1 238 ? -10.712 8.739 1.698 1.00 95.81 238 TRP A N 1
ATOM 1917 C CA . TRP A 1 238 ? -10.733 9.335 3.031 1.00 95.81 238 TRP A CA 1
ATOM 1918 C C . TRP A 1 238 ? -11.897 8.818 3.880 1.00 95.81 238 TRP A C 1
ATOM 1920 O O . TRP A 1 238 ? -11.677 8.371 5.001 1.00 95.81 238 TRP A O 1
ATOM 1930 N N . ASN A 1 239 ? -13.123 8.817 3.355 1.00 95.50 239 ASN A N 1
ATOM 1931 C CA . ASN A 1 239 ? -14.298 8.328 4.079 1.00 95.50 239 ASN A CA 1
ATOM 1932 C C . ASN A 1 239 ? -14.144 6.855 4.498 1.00 95.50 239 ASN A C 1
ATOM 1934 O O . ASN A 1 239 ? -14.499 6.487 5.620 1.00 95.50 239 ASN A O 1
ATOM 1938 N N . PHE A 1 240 ? -13.574 6.018 3.623 1.00 96.38 240 PHE A N 1
ATOM 1939 C CA . PHE A 1 240 ? -13.209 4.647 3.970 1.00 96.38 240 PHE A CA 1
ATOM 1940 C C . PHE A 1 240 ? -12.186 4.617 5.109 1.00 96.38 240 PHE A C 1
ATOM 1942 O O . PHE A 1 240 ? -12.434 3.963 6.117 1.00 96.38 240 PHE A O 1
ATOM 1949 N N . LEU A 1 241 ? -11.063 5.330 4.976 1.00 96.00 241 LEU A N 1
ATOM 1950 C CA . LEU A 1 241 ? -9.971 5.340 5.958 1.00 96.00 241 LEU A CA 1
ATOM 1951 C C . LEU A 1 241 ? -10.438 5.837 7.328 1.00 96.00 241 LEU A C 1
ATOM 1953 O O . LEU A 1 241 ? -10.132 5.223 8.350 1.00 96.00 241 LEU A O 1
ATOM 1957 N N . TYR A 1 242 ? -11.228 6.908 7.341 1.00 94.50 242 TYR A N 1
ATOM 1958 C CA . TYR A 1 242 ? -11.819 7.482 8.540 1.00 94.50 242 TYR A CA 1
ATOM 1959 C C . TYR A 1 242 ? -12.661 6.447 9.290 1.00 94.50 242 TYR A C 1
ATOM 1961 O O . TYR A 1 242 ? -12.376 6.152 10.449 1.00 94.50 242 TYR A O 1
ATOM 1969 N N . LYS A 1 243 ? -13.631 5.807 8.625 1.00 94.88 243 LYS A N 1
ATOM 1970 C CA . LYS A 1 243 ? -14.459 4.764 9.252 1.00 94.88 243 LYS A CA 1
ATOM 1971 C C . LYS A 1 243 ? -13.645 3.527 9.631 1.00 94.88 243 LYS A C 1
ATOM 1973 O O . LYS A 1 243 ? -13.803 2.994 10.726 1.00 94.88 243 LYS A O 1
ATOM 1978 N N . PHE A 1 244 ? -12.739 3.096 8.754 1.00 95.56 244 PHE A N 1
ATOM 1979 C CA . PHE A 1 244 ? -11.879 1.938 8.980 1.00 95.56 244 PHE A CA 1
ATOM 1980 C C . PHE A 1 244 ? -11.020 2.112 10.234 1.00 95.56 244 PHE A C 1
ATOM 1982 O O . PHE A 1 244 ? -10.802 1.141 10.951 1.00 95.56 244 PHE A O 1
ATOM 1989 N N . SER A 1 245 ? -10.599 3.340 10.556 1.00 93.25 245 SER A N 1
ATOM 1990 C CA . SER A 1 245 ? -9.821 3.633 11.765 1.00 93.25 245 SER A CA 1
ATOM 1991 C C . SER A 1 245 ? -10.530 3.261 13.076 1.00 93.25 245 SER A C 1
ATOM 1993 O O . SER A 1 245 ? -9.851 2.954 14.054 1.00 93.25 245 SER A O 1
ATOM 1995 N N . ALA A 1 246 ? -11.869 3.216 13.095 1.00 92.69 246 ALA A N 1
ATOM 1996 C CA . ALA A 1 246 ? -12.636 2.754 14.253 1.00 92.69 246 ALA A CA 1
ATOM 1997 C C . ALA A 1 246 ? -12.520 1.237 14.468 1.00 92.69 246 ALA A C 1
ATOM 1999 O O . ALA A 1 246 ? -12.691 0.741 15.581 1.00 92.69 246 ALA A O 1
ATOM 2000 N N . LEU A 1 247 ? -12.236 0.483 13.404 1.00 93.56 247 LEU A N 1
ATOM 2001 C CA . LEU A 1 247 ? -12.240 -0.974 13.430 1.00 93.56 247 LEU A CA 1
ATOM 2002 C C . LEU A 1 247 ? -10.948 -1.529 14.022 1.00 93.56 247 LEU A C 1
ATOM 2004 O O . LEU A 1 247 ? -9.853 -1.053 13.712 1.00 93.56 247 LEU A O 1
ATOM 2008 N N . ARG A 1 248 ? -11.054 -2.619 14.787 1.00 89.50 248 ARG A N 1
ATOM 2009 C CA . ARG A 1 248 ? -9.924 -3.387 15.328 1.00 89.50 248 ARG A CA 1
ATOM 2010 C C . ARG A 1 248 ? -8.927 -3.774 14.236 1.00 89.50 248 ARG A C 1
ATOM 2012 O O . ARG A 1 248 ? -7.721 -3.650 14.429 1.00 89.50 248 ARG A O 1
ATOM 2019 N N . THR A 1 249 ? -9.430 -4.179 13.071 1.00 90.19 249 THR A N 1
ATOM 2020 C CA . THR A 1 249 ? -8.632 -4.584 11.902 1.00 90.19 249 THR A CA 1
ATOM 2021 C C . THR A 1 249 ? -7.672 -3.502 11.417 1.00 90.19 249 THR A C 1
ATOM 2023 O O . THR A 1 249 ? -6.595 -3.825 10.913 1.00 90.19 249 THR A O 1
ATOM 2026 N N . SER A 1 250 ? -7.999 -2.220 11.607 1.00 91.38 250 SER A N 1
ATOM 2027 C CA . SER A 1 250 ? -7.085 -1.131 11.248 1.00 91.38 250 SER A CA 1
ATOM 2028 C C . SER A 1 250 ? -5.812 -1.125 12.085 1.00 91.38 250 SER A C 1
ATOM 2030 O O . SER A 1 250 ? -4.755 -0.779 11.568 1.00 91.38 250 SER A O 1
ATOM 2032 N N . GLY A 1 251 ? -5.880 -1.592 13.334 1.00 85.69 251 GLY A N 1
ATOM 2033 C CA . GLY A 1 251 ? -4.712 -1.795 14.188 1.00 85.69 251 GLY A CA 1
ATOM 2034 C C . GLY A 1 251 ? -3.796 -2.929 13.721 1.00 85.69 251 GLY A C 1
ATOM 2035 O O . GLY A 1 251 ? -2.729 -3.093 14.285 1.00 85.69 251 GLY A O 1
ATOM 2036 N N . TYR A 1 252 ? -4.172 -3.711 12.708 1.00 83.25 252 TYR A N 1
ATOM 2037 C CA . TYR A 1 252 ? -3.310 -4.753 12.139 1.00 83.25 252 TYR A CA 1
ATOM 2038 C C . TYR A 1 252 ? -2.878 -4.431 10.710 1.00 83.25 252 TYR A C 1
ATOM 2040 O O . TYR A 1 252 ? -1.737 -4.683 10.340 1.00 83.25 252 TYR A O 1
ATOM 2048 N N . MET A 1 253 ? -3.778 -3.866 9.901 1.00 88.31 253 MET A N 1
ATOM 2049 C CA . MET A 1 253 ? -3.514 -3.625 8.478 1.00 88.31 253 MET A CA 1
ATOM 2050 C C . MET A 1 253 ? -2.866 -2.266 8.198 1.00 88.31 253 MET A C 1
ATOM 2052 O O . MET A 1 253 ? -2.189 -2.108 7.183 1.00 88.31 253 MET A O 1
ATOM 2056 N N . TRP A 1 254 ? -3.064 -1.278 9.074 1.00 91.56 254 TRP A N 1
ATOM 2057 C CA . TRP A 1 254 ? -2.631 0.093 8.831 1.00 91.56 254 TRP A CA 1
ATOM 2058 C C . TRP A 1 254 ? -1.406 0.452 9.675 1.00 91.56 254 TRP A C 1
ATOM 2060 O O . TRP A 1 254 ? -1.496 1.075 10.731 1.00 91.56 254 TRP A O 1
ATOM 2070 N N . MET A 1 255 ? -0.226 0.077 9.183 1.00 84.94 255 MET A N 1
ATOM 2071 C CA . MET A 1 255 ? 1.037 0.229 9.920 1.00 84.94 255 MET A CA 1
ATOM 2072 C C . MET A 1 255 ? 1.345 1.672 10.338 1.00 84.94 255 MET A C 1
ATOM 2074 O O . MET A 1 255 ? 1.792 1.899 11.458 1.00 84.94 255 MET A O 1
ATOM 2078 N N . ALA A 1 256 ? 1.071 2.653 9.472 1.00 88.75 256 ALA A N 1
ATOM 2079 C CA . ALA A 1 256 ? 1.277 4.064 9.797 1.00 88.75 256 ALA A CA 1
ATOM 2080 C C . ALA A 1 256 ? 0.418 4.516 10.989 1.00 88.75 256 ALA A C 1
ATOM 2082 O O . ALA A 1 256 ? 0.857 5.352 11.776 1.00 88.75 256 ALA A O 1
ATOM 2083 N N . ARG A 1 257 ? -0.776 3.930 11.160 1.00 86.06 257 ARG A N 1
ATOM 2084 C CA . ARG A 1 257 ? -1.648 4.207 12.301 1.00 86.06 257 ARG A CA 1
ATOM 2085 C C . ARG A 1 257 ? -1.055 3.687 13.599 1.00 86.06 257 ARG A C 1
ATOM 2087 O O . ARG A 1 257 ? -1.136 4.399 14.587 1.00 86.06 257 ARG A O 1
ATOM 2094 N N . LEU A 1 258 ? -0.436 2.506 13.603 1.00 80.12 258 LEU A N 1
ATOM 2095 C CA . LEU A 1 258 ? 0.211 1.929 14.791 1.00 80.12 258 LEU A CA 1
ATOM 2096 C C . LEU A 1 258 ? 1.438 2.711 15.277 1.00 80.12 258 LEU A C 1
ATOM 2098 O O . LEU A 1 258 ? 1.876 2.528 16.414 1.00 80.12 258 LEU A O 1
ATOM 2102 N N . HIS A 1 259 ? 2.015 3.562 14.430 1.00 81.31 259 HIS A N 1
ATOM 2103 C CA . HIS A 1 259 ? 3.208 4.322 14.778 1.00 81.31 259 HIS A CA 1
ATOM 2104 C C . HIS A 1 259 ? 2.934 5.271 15.943 1.00 81.31 259 HIS A C 1
ATOM 2106 O O . HIS A 1 259 ? 2.185 6.238 15.794 1.00 81.31 259 HIS A O 1
ATOM 2112 N N . ALA A 1 260 ? 3.567 4.993 17.085 1.00 67.88 260 ALA A N 1
ATOM 2113 C CA . ALA A 1 260 ? 3.444 5.766 18.321 1.00 67.88 260 ALA A CA 1
ATOM 2114 C C . ALA A 1 260 ? 1.996 5.914 18.839 1.00 67.88 260 ALA A C 1
ATOM 2116 O O . ALA A 1 260 ? 1.670 6.877 19.536 1.00 67.88 260 ALA A O 1
ATOM 2117 N N . SER A 1 261 ? 1.115 4.960 18.524 1.00 70.06 261 SER A N 1
ATOM 2118 C CA . SER A 1 261 ? -0.286 4.988 18.949 1.00 70.06 261 SER A CA 1
ATOM 2119 C C . SER A 1 261 ? -0.730 3.649 19.553 1.00 70.06 261 SER A C 1
ATOM 2121 O O . SER A 1 261 ? -0.132 2.598 19.314 1.00 70.06 261 SER A O 1
ATOM 2123 N N . LEU A 1 262 ? -1.791 3.704 20.369 1.00 64.94 262 LEU A N 1
ATOM 2124 C CA . LEU A 1 262 ? -2.640 2.564 20.766 1.00 64.94 262 LEU A CA 1
ATOM 2125 C C . LEU A 1 262 ? -1.970 1.387 21.508 1.00 64.94 262 LEU A C 1
ATOM 2127 O O . LEU A 1 262 ? -2.666 0.449 21.887 1.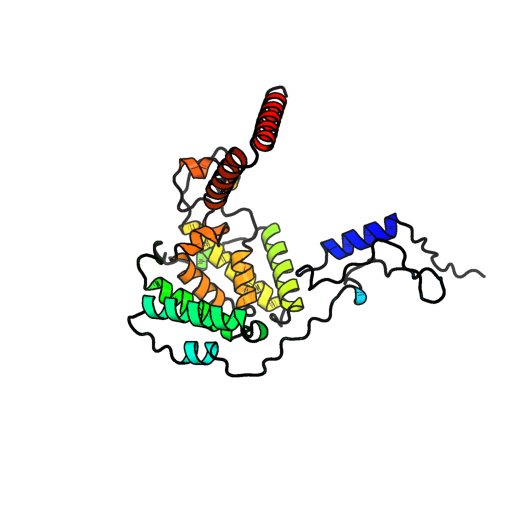00 64.94 262 LEU A O 1
ATOM 2131 N N . SER A 1 263 ? -0.665 1.446 21.783 1.00 65.69 263 SER A N 1
ATOM 2132 C CA . SER A 1 263 ? 0.092 0.376 22.447 1.00 65.69 263 SER A CA 1
ATOM 2133 C C . SER A 1 263 ? 0.519 0.760 23.875 1.00 65.69 263 SER A C 1
ATOM 2135 O O . SER A 1 263 ? 0.709 1.948 24.163 1.00 65.69 263 SER A O 1
ATOM 2137 N N . PRO A 1 264 ? 0.687 -0.218 24.787 1.00 67.12 264 PRO A N 1
ATOM 2138 C CA . PRO A 1 264 ? 1.345 -0.014 26.077 1.00 67.12 264 PRO A CA 1
ATOM 2139 C C . PRO A 1 264 ? 2.759 0.563 25.917 1.00 67.12 264 PRO A C 1
ATOM 2141 O O . PRO A 1 264 ? 3.490 0.184 25.001 1.00 67.12 26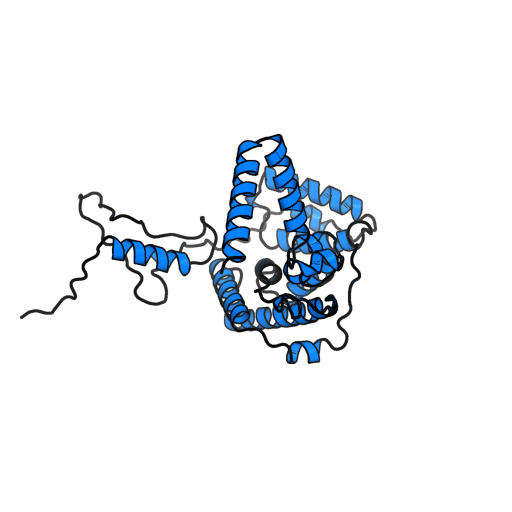4 PRO A O 1
ATOM 2144 N N . SER A 1 265 ? 3.168 1.448 26.831 1.00 67.62 265 SER A N 1
ATOM 2145 C CA . SER A 1 265 ? 4.439 2.188 26.747 1.00 67.62 265 SER A CA 1
ATOM 2146 C C . SER A 1 265 ? 5.684 1.295 26.650 1.00 67.62 265 SER A C 1
ATOM 2148 O O . SER A 1 265 ? 6.668 1.690 26.031 1.00 67.62 265 SER A O 1
ATOM 2150 N N . SER A 1 266 ? 5.639 0.083 27.212 1.00 67.75 266 SER A N 1
ATOM 2151 C CA . SER A 1 266 ? 6.733 -0.897 27.150 1.00 67.75 266 SER A CA 1
ATOM 2152 C C . SER A 1 266 ? 6.958 -1.487 25.756 1.00 67.75 266 SER A C 1
ATOM 2154 O O . SER A 1 266 ? 8.084 -1.826 25.417 1.00 67.75 266 SER A O 1
ATOM 2156 N N . LEU A 1 267 ? 5.910 -1.606 24.936 1.00 68.12 267 LEU A N 1
ATOM 2157 C CA . LEU A 1 267 ? 6.034 -2.060 23.547 1.00 68.12 267 LEU A CA 1
ATOM 2158 C C . LEU A 1 267 ? 6.469 -0.911 22.637 1.00 68.12 267 LEU A C 1
ATOM 2160 O O . LEU A 1 267 ? 7.269 -1.112 21.723 1.00 68.12 267 LEU A O 1
ATOM 2164 N N . LEU A 1 268 ? 5.993 0.303 22.931 1.00 71.19 268 LEU A N 1
ATOM 2165 C CA . LEU A 1 268 ? 6.350 1.508 22.187 1.00 71.19 268 LEU A CA 1
ATOM 2166 C C . LEU A 1 268 ? 7.853 1.802 22.232 1.00 71.19 268 LEU A C 1
ATOM 2168 O O . LEU A 1 268 ? 8.391 2.235 21.222 1.00 71.19 268 LEU A O 1
ATOM 2172 N N . SER A 1 269 ? 8.549 1.527 23.339 1.00 70.38 269 SER A N 1
ATOM 2173 C CA . SER A 1 269 ? 9.993 1.792 23.459 1.00 70.38 269 SER A CA 1
ATOM 2174 C C . SER A 1 269 ? 10.857 0.992 22.478 1.00 70.38 269 SER A C 1
ATOM 2176 O O . SER A 1 269 ? 11.921 1.463 22.087 1.00 70.38 269 SER A O 1
ATOM 2178 N N . SER A 1 270 ? 10.397 -0.187 22.048 1.00 74.75 270 SER A N 1
ATOM 2179 C CA . SER A 1 270 ? 11.115 -1.023 21.076 1.00 74.75 270 SER A CA 1
ATOM 2180 C C . SER A 1 270 ? 10.995 -0.516 19.635 1.00 74.75 270 SER A C 1
ATOM 2182 O O . SER A 1 270 ? 11.798 -0.877 18.779 1.00 74.75 270 SER A O 1
ATOM 2184 N N . GLY A 1 271 ? 9.959 0.277 19.341 1.00 72.12 271 GLY A N 1
ATOM 2185 C CA . GLY A 1 271 ? 9.580 0.648 17.978 1.00 72.12 271 GLY A CA 1
ATOM 2186 C C . GLY A 1 271 ? 9.077 -0.511 17.112 1.00 72.12 271 GLY A C 1
ATOM 2187 O O . GLY A 1 271 ? 8.769 -0.294 15.940 1.00 72.12 271 GLY A O 1
ATOM 2188 N N . ILE A 1 272 ? 8.967 -1.723 17.666 1.00 76.56 272 ILE A N 1
ATOM 2189 C CA . ILE A 1 272 ? 8.463 -2.901 16.964 1.00 76.56 272 ILE A CA 1
ATOM 2190 C C . ILE A 1 272 ? 6.929 -2.891 17.041 1.00 76.56 272 ILE A C 1
ATOM 2192 O O . ILE A 1 272 ? 6.367 -2.896 18.139 1.00 76.56 272 ILE A O 1
ATOM 2196 N N . PRO A 1 273 ? 6.222 -2.907 15.898 1.00 74.81 273 PRO A N 1
ATOM 2197 C CA . PRO A 1 273 ? 4.770 -3.015 15.869 1.00 74.81 273 PRO A CA 1
ATOM 2198 C C . PRO A 1 273 ? 4.284 -4.252 16.644 1.00 74.81 273 PRO A C 1
ATOM 2200 O O . PRO A 1 273 ? 4.852 -5.333 16.456 1.00 74.81 273 PRO A O 1
ATOM 2203 N N . PRO A 1 274 ? 3.207 -4.154 17.450 1.00 72.69 274 PRO A N 1
ATOM 2204 C CA . PRO A 1 274 ? 2.704 -5.285 18.231 1.00 72.69 274 PRO A CA 1
ATOM 2205 C C . PRO A 1 274 ? 2.434 -6.532 17.387 1.00 72.69 274 PRO A C 1
ATOM 2207 O O . PRO A 1 274 ? 2.766 -7.634 17.805 1.00 72.69 274 PRO A O 1
ATOM 2210 N N . LEU A 1 275 ? 1.923 -6.359 16.161 1.00 75.81 275 LEU A N 1
ATOM 2211 C CA . LEU A 1 275 ? 1.693 -7.465 15.232 1.00 75.81 275 LEU A CA 1
ATOM 2212 C C . LEU A 1 275 ? 2.982 -8.236 14.918 1.00 75.81 275 LEU A C 1
ATOM 2214 O O . LEU A 1 275 ? 2.972 -9.464 14.919 1.00 75.81 275 LEU A O 1
ATOM 2218 N N . PHE A 1 276 ? 4.090 -7.536 14.667 1.00 77.38 276 PHE A N 1
ATOM 2219 C CA . PHE A 1 276 ? 5.371 -8.180 14.379 1.00 77.38 276 PHE A CA 1
ATOM 2220 C C . PHE A 1 276 ? 5.946 -8.845 15.618 1.00 77.38 276 PHE A C 1
ATOM 2222 O O . PHE A 1 276 ? 6.408 -9.973 15.515 1.00 77.38 276 PHE A O 1
ATOM 2229 N N . SER A 1 277 ? 5.845 -8.199 16.781 1.00 76.06 277 SER A N 1
ATOM 2230 C CA . SER A 1 277 ? 6.280 -8.790 18.048 1.00 76.06 277 SER A CA 1
ATOM 2231 C C . SER A 1 277 ? 5.523 -10.090 18.352 1.00 76.06 277 SER A C 1
ATOM 2233 O O . SER A 1 277 ? 6.140 -11.137 18.533 1.00 76.06 277 SER A O 1
ATOM 2235 N N . SER A 1 278 ? 4.187 -10.071 18.299 1.00 75.44 278 SER A N 1
ATOM 2236 C CA . SER A 1 278 ? 3.363 -11.261 18.544 1.00 75.44 278 SER A CA 1
ATOM 2237 C C . SER A 1 278 ? 3.576 -12.350 17.494 1.00 75.44 278 SER A C 1
ATOM 2239 O O . SER A 1 278 ? 3.655 -13.525 17.838 1.00 75.44 278 SER A O 1
ATOM 2241 N N . THR A 1 279 ? 3.690 -11.985 16.214 1.00 81.44 279 THR A N 1
ATOM 2242 C CA . THR A 1 279 ? 3.921 -12.966 15.141 1.00 81.44 279 THR A CA 1
ATOM 2243 C C . THR A 1 279 ? 5.300 -13.601 15.269 1.00 81.44 279 THR A C 1
ATOM 2245 O O . THR A 1 279 ? 5.406 -14.821 15.208 1.00 81.44 279 THR A O 1
ATOM 2248 N N . ALA A 1 280 ? 6.344 -12.802 15.500 1.00 80.81 280 ALA A N 1
ATOM 2249 C CA . ALA A 1 280 ? 7.696 -13.304 15.713 1.00 80.81 280 ALA A CA 1
ATOM 2250 C C . ALA A 1 280 ? 7.763 -14.210 16.947 1.00 80.81 280 ALA A C 1
ATOM 2252 O O . ALA A 1 280 ? 8.362 -15.274 16.868 1.00 80.81 280 ALA A O 1
ATOM 2253 N N . HIS A 1 281 ? 7.088 -13.842 18.039 1.00 82.06 281 HIS A N 1
ATOM 2254 C CA . HIS A 1 281 ? 6.998 -14.676 19.235 1.00 82.06 281 HIS A CA 1
ATOM 2255 C C . HIS A 1 281 ? 6.314 -16.023 18.956 1.00 82.06 281 HIS A C 1
ATOM 2257 O O . HIS A 1 281 ? 6.843 -17.067 19.326 1.00 82.06 281 HIS A O 1
ATOM 2263 N N . ASN A 1 282 ? 5.181 -16.028 18.246 1.00 84.62 282 ASN A N 1
ATOM 2264 C CA . ASN A 1 282 ? 4.491 -17.269 17.877 1.00 84.62 282 ASN A CA 1
ATOM 2265 C C . ASN A 1 282 ? 5.331 -18.146 16.935 1.00 84.62 282 ASN A C 1
ATOM 2267 O O . ASN A 1 282 ? 5.366 -19.363 17.098 1.00 84.62 282 ASN A O 1
ATOM 2271 N N . ILE A 1 283 ? 6.029 -17.537 15.969 1.00 86.31 283 ILE A N 1
ATOM 2272 C CA . ILE A 1 283 ? 6.974 -18.248 15.099 1.00 86.31 283 ILE A CA 1
ATOM 2273 C C . ILE A 1 283 ? 8.124 -18.819 15.930 1.00 86.31 283 ILE A C 1
ATOM 2275 O O . ILE A 1 283 ? 8.508 -19.961 15.712 1.00 86.31 283 ILE A O 1
ATOM 2279 N N . GLU A 1 284 ? 8.658 -18.067 16.894 1.00 85.31 284 GLU A N 1
ATOM 2280 C CA . GLU A 1 284 ? 9.716 -18.548 17.782 1.00 85.31 284 GLU A CA 1
ATOM 2281 C C . GLU A 1 284 ? 9.261 -19.779 18.572 1.00 85.31 284 GLU A C 1
ATOM 2283 O O . GLU A 1 284 ? 9.988 -20.768 18.606 1.00 85.31 284 GLU A O 1
ATOM 2288 N N . LEU A 1 285 ? 8.059 -19.749 19.158 1.00 88.12 285 LEU A N 1
ATOM 2289 C CA . LEU A 1 285 ? 7.487 -20.892 19.878 1.00 88.12 285 LEU A CA 1
ATOM 2290 C C . LEU A 1 285 ? 7.339 -22.113 18.965 1.00 88.12 285 LEU A C 1
ATOM 2292 O O . LEU A 1 285 ? 7.749 -23.209 19.333 1.00 88.12 285 LEU A O 1
ATOM 2296 N N . LEU A 1 286 ? 6.828 -21.918 17.748 1.00 89.88 286 LEU A N 1
ATOM 2297 C CA . LEU A 1 286 ? 6.684 -22.999 16.777 1.00 89.88 286 LEU A CA 1
ATOM 2298 C C . LEU A 1 286 ? 8.045 -23.568 16.350 1.00 89.88 286 LEU A C 1
ATOM 2300 O O . LEU A 1 286 ? 8.210 -24.781 16.284 1.00 89.88 286 LEU A O 1
ATOM 2304 N N . LEU A 1 287 ? 9.052 -22.716 16.141 1.00 87.88 287 LEU A N 1
ATOM 2305 C CA . LEU A 1 287 ? 10.421 -23.153 15.858 1.00 87.88 287 LEU A CA 1
ATOM 2306 C C . LEU A 1 287 ? 11.057 -23.882 17.046 1.00 87.88 287 LEU A C 1
ATOM 2308 O O . LEU A 1 287 ? 11.816 -24.821 16.832 1.00 87.88 287 LEU A O 1
ATOM 2312 N N . GLN A 1 288 ? 10.766 -23.483 18.285 1.00 89.44 288 GLN A N 1
ATOM 2313 C CA . GLN A 1 288 ? 11.249 -24.190 19.473 1.00 89.44 288 GLN A CA 1
ATOM 2314 C C . GLN A 1 288 ? 10.679 -25.604 19.566 1.00 89.44 288 GLN A C 1
ATOM 2316 O O . GLN A 1 288 ? 11.404 -26.516 19.960 1.00 89.44 288 GLN A O 1
ATOM 2321 N N . THR A 1 289 ? 9.409 -25.782 19.204 1.00 92.12 289 THR A N 1
ATOM 2322 C CA . THR A 1 289 ? 8.746 -27.089 19.230 1.00 92.12 289 THR A CA 1
ATOM 2323 C C . THR A 1 289 ? 9.168 -27.970 18.054 1.00 92.12 289 THR A C 1
ATOM 2325 O O . THR A 1 289 ? 9.558 -29.113 18.266 1.00 92.12 289 THR A O 1
ATOM 2328 N N . GLU A 1 290 ? 9.135 -27.444 16.829 1.00 93.75 290 GLU A N 1
ATOM 2329 C CA . GLU A 1 290 ? 9.314 -28.239 15.605 1.00 93.75 290 GLU A CA 1
ATOM 2330 C C . GLU A 1 290 ? 10.782 -28.329 15.147 1.00 93.75 290 GLU A C 1
ATOM 2332 O O . GLU A 1 290 ? 11.189 -29.310 14.528 1.00 93.75 290 GLU A O 1
ATOM 2337 N N . LEU A 1 291 ? 11.601 -27.304 15.423 1.00 91.81 291 LEU A 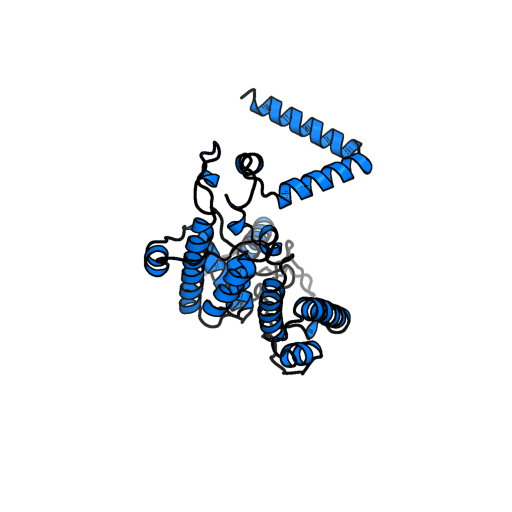N 1
ATOM 2338 C CA . LEU A 1 291 ? 12.968 -27.157 14.896 1.00 91.81 291 LEU A CA 1
ATOM 2339 C C . LEU A 1 291 ? 13.975 -26.674 15.973 1.00 91.81 291 LEU A C 1
ATOM 2341 O O . LEU A 1 291 ? 14.635 -25.638 15.802 1.00 91.81 291 LEU A O 1
ATOM 2345 N N . PRO A 1 292 ? 14.179 -27.433 17.068 1.00 88.00 292 PRO A N 1
ATOM 2346 C CA . PRO A 1 292 ? 14.979 -27.008 18.226 1.00 88.00 292 PRO A CA 1
ATOM 2347 C C . PRO A 1 292 ? 16.461 -26.706 17.906 1.00 88.00 292 PRO A C 1
ATOM 2349 O O . PRO A 1 292 ? 17.112 -25.892 18.570 1.00 88.00 292 PRO A O 1
ATOM 2352 N N . LEU A 1 293 ? 17.020 -27.317 16.859 1.00 87.50 293 LEU A N 1
ATOM 2353 C CA . LEU A 1 293 ? 18.394 -27.046 16.418 1.00 87.50 293 LEU A CA 1
ATOM 2354 C C . LEU A 1 293 ? 18.522 -25.690 15.707 1.00 87.50 293 LEU A C 1
ATOM 2356 O O . LEU A 1 293 ? 19.509 -24.979 15.899 1.00 87.50 293 LEU A O 1
ATOM 2360 N N . VAL A 1 294 ? 17.502 -25.292 14.941 1.00 83.56 294 VAL A N 1
ATOM 2361 C CA . VAL A 1 294 ? 17.469 -24.008 14.224 1.00 83.56 294 VAL A CA 1
ATOM 2362 C C . VAL A 1 294 ? 17.359 -22.850 15.214 1.00 83.56 294 VAL A C 1
ATOM 2364 O O . VAL A 1 294 ? 18.101 -21.874 15.110 1.00 83.56 294 VAL A O 1
ATOM 2367 N N . ILE A 1 295 ? 16.498 -22.972 16.231 1.00 83.38 295 ILE A N 1
ATOM 2368 C CA . ILE A 1 295 ? 16.390 -21.940 17.271 1.00 83.38 295 ILE A CA 1
ATOM 2369 C C . ILE A 1 295 ? 17.688 -21.807 18.084 1.00 83.38 295 ILE A C 1
ATOM 2371 O O . ILE A 1 295 ? 18.099 -20.695 18.418 1.00 83.38 295 ILE A O 1
ATOM 2375 N N . SER A 1 296 ? 18.379 -22.918 18.349 1.00 83.31 296 SER A N 1
ATOM 2376 C CA . SER A 1 296 ? 19.669 -22.912 19.049 1.00 83.31 296 SER A CA 1
ATOM 2377 C C . SER A 1 296 ? 20.742 -22.179 18.238 1.00 83.31 296 SER A C 1
ATOM 2379 O O . SER A 1 296 ? 21.489 -21.369 18.791 1.00 83.31 296 SER A O 1
ATOM 2381 N N . ALA A 1 297 ? 20.761 -22.380 16.916 1.00 84.38 297 ALA A N 1
ATOM 2382 C CA . ALA A 1 297 ? 21.637 -21.647 16.007 1.00 84.38 297 ALA A CA 1
ATOM 2383 C C . ALA A 1 297 ? 21.336 -20.136 16.007 1.00 84.38 297 ALA A C 1
ATOM 2385 O O . ALA A 1 297 ? 22.260 -19.334 16.151 1.00 84.38 297 ALA A O 1
ATOM 2386 N N . PHE A 1 298 ? 20.060 -19.734 15.933 1.00 80.25 298 PHE A N 1
ATOM 2387 C CA . PHE A 1 298 ? 19.674 -18.317 15.989 1.00 80.25 298 PHE A CA 1
ATOM 2388 C C . PHE A 1 298 ? 20.073 -17.644 17.304 1.00 80.25 298 PHE A C 1
ATOM 2390 O O . PHE A 1 298 ? 20.612 -16.536 17.290 1.00 80.25 298 PHE A O 1
ATOM 2397 N N . ARG A 1 299 ? 19.865 -18.314 18.443 1.00 80.12 299 ARG A N 1
ATOM 2398 C CA . ARG A 1 299 ? 20.264 -17.789 19.757 1.00 80.12 299 ARG A CA 1
ATOM 2399 C C . ARG A 1 299 ? 21.775 -17.636 19.864 1.00 80.12 299 ARG A C 1
ATOM 2401 O O . ARG A 1 299 ? 22.250 -16.593 20.309 1.00 80.12 299 ARG A O 1
ATOM 2408 N N . CYS A 1 300 ? 22.533 -18.630 19.406 1.00 76.31 300 CYS A N 1
ATOM 2409 C CA . CYS A 1 300 ? 23.992 -18.564 19.401 1.00 76.31 300 CYS A CA 1
ATOM 2410 C C . CYS A 1 300 ? 24.494 -17.387 18.543 1.00 76.31 300 CYS A C 1
ATOM 2412 O O . CYS A 1 300 ? 25.311 -16.588 19.002 1.00 76.31 300 CYS A O 1
ATOM 2414 N N . LEU A 1 301 ? 23.916 -17.203 17.348 1.00 73.12 301 LEU A N 1
ATOM 2415 C CA . LEU A 1 301 ? 24.247 -16.104 16.435 1.00 73.12 301 LEU A CA 1
ATOM 2416 C C . LEU A 1 301 ? 23.932 -14.722 17.033 1.00 73.12 301 LEU A C 1
ATOM 2418 O O . LEU A 1 301 ? 24.760 -13.815 16.966 1.00 73.12 301 LEU A O 1
ATOM 2422 N N . ALA A 1 302 ? 22.764 -14.559 17.661 1.00 69.62 302 ALA A N 1
ATOM 2423 C CA . ALA A 1 302 ? 22.384 -13.310 18.321 1.00 69.62 302 ALA A CA 1
ATOM 2424 C C . ALA A 1 302 ? 23.323 -12.969 19.492 1.00 69.62 302 ALA A C 1
ATOM 2426 O O . ALA A 1 302 ? 23.699 -11.812 19.679 1.00 69.62 302 ALA A O 1
ATOM 2427 N N . THR A 1 303 ? 23.758 -13.984 20.244 1.00 64.44 303 THR A N 1
ATOM 2428 C CA . THR A 1 303 ? 24.698 -13.813 21.363 1.00 64.44 303 THR A CA 1
ATOM 2429 C C . THR A 1 303 ? 26.089 -13.402 20.868 1.00 64.44 303 THR A C 1
ATOM 2431 O O . THR A 1 303 ? 26.742 -12.558 21.482 1.00 64.44 303 THR A O 1
ATOM 2434 N N . LEU A 1 304 ? 26.533 -13.953 19.733 1.00 58.00 304 LEU A N 1
ATOM 2435 C CA . LEU A 1 304 ? 27.784 -13.567 19.074 1.00 58.00 304 LEU A CA 1
ATOM 2436 C C . LEU A 1 304 ? 27.733 -12.125 18.555 1.00 58.00 304 LEU A C 1
ATOM 2438 O O . LEU A 1 304 ? 28.655 -11.358 18.815 1.00 58.00 304 LEU A O 1
ATOM 2442 N N . LEU A 1 305 ? 26.634 -11.726 17.908 1.00 57.72 305 LEU A N 1
ATOM 2443 C CA . LEU A 1 305 ? 26.438 -10.353 17.429 1.00 57.72 305 LEU A CA 1
ATOM 2444 C C . LEU A 1 305 ? 26.404 -9.334 18.575 1.00 57.72 305 LEU A C 1
ATOM 2446 O O . LEU A 1 305 ? 27.029 -8.281 18.470 1.00 57.72 305 LEU A O 1
ATOM 2450 N N . HIS A 1 306 ? 25.741 -9.655 19.691 1.00 56.31 306 HIS A N 1
ATOM 2451 C CA . HIS A 1 306 ? 25.742 -8.793 20.875 1.00 56.31 306 HIS A CA 1
ATOM 2452 C C . HIS A 1 306 ? 27.143 -8.668 21.486 1.00 56.31 306 HIS A C 1
ATOM 2454 O O . HIS A 1 306 ? 27.541 -7.582 21.902 1.00 56.31 306 HIS A O 1
ATOM 2460 N N . ARG A 1 307 ? 27.922 -9.757 21.536 1.00 48.59 307 ARG A N 1
ATOM 2461 C CA . ARG A 1 307 ? 29.309 -9.695 22.017 1.00 48.59 307 ARG A CA 1
ATOM 2462 C C . ARG A 1 307 ? 30.183 -8.837 21.106 1.00 48.59 307 ARG A C 1
ATOM 2464 O O . ARG A 1 307 ? 30.876 -7.976 21.627 1.00 48.59 307 ARG A O 1
ATOM 2471 N N . SER A 1 308 ? 30.087 -8.998 19.785 1.00 51.72 308 SER A N 1
ATOM 2472 C CA . SER A 1 308 ? 30.826 -8.163 18.829 1.00 51.72 308 SER A CA 1
ATOM 2473 C C . SER A 1 308 ? 30.436 -6.683 18.887 1.00 51.72 308 SER A C 1
ATOM 2475 O O . SER A 1 308 ? 31.299 -5.832 18.707 1.00 51.72 308 SER A O 1
ATOM 2477 N N . ALA A 1 309 ? 29.169 -6.363 19.170 1.00 52.09 309 ALA A N 1
ATOM 2478 C CA . ALA A 1 309 ? 28.699 -4.983 19.306 1.00 52.09 309 ALA A CA 1
ATOM 2479 C C . ALA A 1 309 ? 29.131 -4.310 20.624 1.00 52.09 309 ALA A C 1
ATOM 2481 O O . ALA A 1 309 ? 29.234 -3.090 20.671 1.00 52.09 309 ALA A O 1
ATOM 2482 N N . CYS A 1 310 ? 29.385 -5.079 21.688 1.00 46.06 310 CYS A N 1
ATOM 2483 C CA . CYS A 1 310 ? 29.883 -4.554 22.967 1.00 46.06 310 CYS A CA 1
ATOM 2484 C C . CYS A 1 310 ? 31.415 -4.456 23.046 1.00 46.06 310 CYS A C 1
ATOM 2486 O O . CYS A 1 310 ? 31.929 -3.881 24.001 1.00 46.06 310 CYS A O 1
ATOM 2488 N N . THR A 1 311 ? 32.141 -5.035 22.088 1.00 48.66 311 THR A N 1
ATOM 2489 C CA . THR A 1 311 ? 33.613 -5.003 22.019 1.00 48.66 311 THR A CA 1
ATOM 2490 C C . THR A 1 311 ? 34.158 -4.015 20.980 1.00 48.66 311 THR A C 1
ATOM 2492 O O . THR A 1 311 ? 35.331 -4.115 20.626 1.00 48.66 311 THR A O 1
ATOM 2495 N N . GLY A 1 312 ? 33.323 -3.108 20.462 1.00 40.03 312 GLY A N 1
ATOM 2496 C CA . GLY A 1 312 ? 33.700 -2.053 19.511 1.00 40.03 312 GLY A CA 1
ATOM 2497 C C . GLY A 1 312 ? 33.697 -0.671 20.143 1.00 40.03 312 GLY A C 1
ATOM 2498 O O . GLY A 1 312 ? 32.793 -0.417 20.970 1.00 40.03 312 GLY A O 1
#

Sequence (312 aa):
KIEESETFITDMLSVERNYILVKTFLVGGPTERILPSRSLEEDNTGNVKSPILFSSYPIPKEYQPNIVRRSAIKQENDMTKFLNAHRGDKKSKLWVEKCRDVLYKMMTTKPDQTKGNVLHQLLEQMVSNQCQIQDEAIFPLFNLSDADNAIKNFKLSPLQHLGVKTVIRYGIHLKVINTSSESTEALSHLMKHTGCFLKQQQKSFKSSLRFLESIYPGFDWFTASIFIFFNGNGDRAWNFLYKFSALRTSGYMWMARLHASLSPSSLLSSGIPPLFSSTAHNIELLLQTELPLVISAFRCLATLLHRSACTG

pLDDT: mean 83.47, std 12.27, range [35.0, 97.44]

Foldseek 3Di:
DDPPPPDDDCDLVQLVVQQVVLVVPDDDDPVQWDGGDSDFDADPVRDTDDDDGDDDPPGDCNGGDDQDQLDPPPDPDPLNVLLVPDPPDLPLVVSLVVNVVRVVVCCVPPVVPCDDPSVLSSLLSNLVSLCSPCVFLVADQDDPDPLPVQLVPDDDDPQQLVVLQSLLVVLVSNVLEDDSPVLSVLLSSLQSSVQSRLVVQADQDDEPDPCLRDQNPHHFVVLSVLCSSNSSPSVSSNSSVSSNNSGPVCLPRGVSSQRRHDDDPVVNRVSDRPNRVVVVVVVLVVCVVPPVPVNVVVVVVVVVVVVVVVVD